Protein AF-A0A1Y3FDX0-F1 (afdb_monomer_lite)

Radius of gyration: 21.14 Å; chains: 1; bounding box: 55×44×68 Å

Foldseek 3Di:
DDPPPPQAQQLVQQVLLQLLLVLLLLLLCLDDVVLPDPDDDDDPDDDDDDRSDDPVSVVSSLVSLQRSLQSQLANDVPGGHPCVLPVLLSVLSNLLSVLVVVLVVLVVVCVVCVPPPPCCPVSVVVNCVVNLVSLQSNLVSLCSNLVCCVVSVNADPQLSVLSNQLSVLSNCLSVVVVVQVVQVVVVPRNVVCVVVVVSNVCSVVSNSVSSNSNSVRSNCSSVVSVVVVVVVVVVVVD

Structure (mmCIF, N/CA/C/O backbone):
data_AF-A0A1Y3FDX0-F1
#
_entry.id   AF-A0A1Y3FDX0-F1
#
loop_
_atom_site.group_PDB
_atom_site.id
_atom_site.type_symbol
_atom_site.label_atom_id
_atom_site.label_alt_id
_atom_site.label_comp_id
_atom_site.label_asym_id
_atom_site.label_entity_id
_atom_site.label_seq_id
_atom_site.pdbx_PDB_ins_code
_atom_site.Cartn_x
_atom_site.Cartn_y
_atom_site.Cartn_z
_atom_site.occupancy
_atom_site.B_iso_or_equiv
_atom_site.auth_seq_id
_atom_site.auth_comp_id
_atom_site.auth_asym_id
_atom_site.auth_atom_id
_atom_site.pdbx_PDB_model_num
ATOM 1 N N . MET A 1 1 ? -11.789 25.880 27.470 1.00 38.00 1 MET A N 1
ATOM 2 C CA . MET A 1 1 ? -12.287 25.448 26.147 1.00 38.00 1 MET A CA 1
ATOM 3 C C . MET A 1 1 ? -11.696 24.080 25.871 1.00 38.00 1 MET A C 1
ATOM 5 O O . MET A 1 1 ? -10.520 23.993 25.559 1.00 38.00 1 MET A O 1
ATOM 9 N N . GLY A 1 2 ? -12.456 23.014 26.126 1.00 38.22 2 GLY A N 1
ATOM 10 C CA . GLY A 1 2 ? -11.999 21.666 25.807 1.00 38.22 2 GLY A CA 1
ATOM 11 C C . GLY A 1 2 ? -12.073 21.484 24.300 1.00 38.22 2 GLY A C 1
ATOM 12 O O . GLY A 1 2 ? -13.173 21.496 23.750 1.00 38.22 2 GLY A O 1
ATOM 13 N N . GLU A 1 3 ? -10.928 21.357 23.631 1.00 41.94 3 GLU A N 1
ATOM 14 C CA . GLU A 1 3 ? -10.896 20.781 22.290 1.00 41.94 3 GLU A CA 1
ATOM 15 C C . GLU A 1 3 ? -11.579 19.419 22.386 1.00 41.94 3 GLU A C 1
ATOM 17 O O . GLU A 1 3 ? -11.063 18.477 22.992 1.00 41.94 3 GLU A O 1
ATOM 22 N N . THR A 1 4 ? -12.793 19.321 21.851 1.00 44.31 4 THR A N 1
ATOM 23 C CA . THR A 1 4 ? -13.447 18.035 21.666 1.00 44.31 4 THR A CA 1
ATOM 24 C C . THR A 1 4 ? -12.593 17.292 20.656 1.00 44.31 4 THR A C 1
ATOM 26 O O . THR A 1 4 ? -12.676 17.525 19.455 1.00 44.31 4 THR A O 1
ATOM 29 N N . MET A 1 5 ? -11.693 16.448 21.148 1.00 51.69 5 MET A N 1
ATOM 30 C CA . MET A 1 5 ? -10.873 15.566 20.333 1.00 51.69 5 MET A CA 1
ATOM 31 C C . MET A 1 5 ? -11.827 14.736 19.464 1.00 51.69 5 MET A C 1
ATOM 33 O O . MET A 1 5 ? -12.464 13.796 19.940 1.00 51.69 5 MET A O 1
ATOM 37 N N . HIS A 1 6 ? -12.018 15.162 18.212 1.00 57.25 6 HIS A N 1
ATOM 38 C CA . HIS A 1 6 ? -13.005 14.579 17.312 1.00 57.25 6 HIS A CA 1
ATOM 39 C C . HIS A 1 6 ? -12.581 13.147 17.002 1.00 57.25 6 HIS A C 1
ATOM 41 O O . HIS A 1 6 ? -11.603 12.917 16.288 1.00 57.25 6 HIS A O 1
ATOM 47 N N . ALA A 1 7 ? -13.314 12.194 17.573 1.00 62.62 7 ALA A N 1
ATOM 48 C CA . ALA A 1 7 ? -13.079 10.773 17.402 1.00 62.62 7 ALA A CA 1
ATOM 49 C C . ALA A 1 7 ? -13.067 10.408 15.907 1.00 62.62 7 ALA A C 1
ATOM 51 O O . ALA A 1 7 ? -13.988 10.733 15.159 1.00 62.62 7 ALA A O 1
ATOM 52 N N . THR A 1 8 ? -11.997 9.750 15.461 1.00 72.94 8 THR A N 1
ATOM 53 C CA . THR A 1 8 ? -11.885 9.221 14.096 1.00 72.94 8 THR A CA 1
ATOM 54 C C . THR A 1 8 ? -12.757 7.975 13.936 1.00 72.94 8 THR A C 1
ATOM 56 O O . THR A 1 8 ? -13.076 7.307 14.922 1.00 72.94 8 THR A O 1
ATOM 59 N N . ALA A 1 9 ? -13.132 7.610 12.704 1.00 75.69 9 ALA A N 1
ATOM 60 C CA . ALA A 1 9 ? -13.965 6.420 12.474 1.00 75.69 9 ALA A CA 1
ATOM 61 C C . ALA A 1 9 ? -13.306 5.116 12.975 1.00 75.69 9 ALA A C 1
ATOM 63 O O . ALA A 1 9 ? -14.001 4.175 13.350 1.00 75.69 9 ALA A O 1
ATOM 64 N N . MET A 1 10 ? -11.968 5.077 13.023 1.00 82.12 10 MET A N 1
ATOM 65 C CA . MET A 1 10 ? -11.176 3.966 13.566 1.00 82.12 10 MET A CA 1
ATOM 66 C C . MET A 1 10 ? -10.741 4.177 15.027 1.00 82.12 10 MET A C 1
ATOM 68 O O . MET A 1 10 ? -9.933 3.404 15.545 1.00 82.12 10 MET A O 1
ATOM 72 N N . SER A 1 11 ? -11.243 5.200 15.725 1.00 73.00 11 SER A N 1
ATOM 73 C CA . SER A 1 11 ? -10.834 5.497 17.108 1.00 73.00 11 SER A CA 1
ATOM 74 C C . SER A 1 11 ? -11.136 4.367 18.105 1.00 73.00 11 SER A C 1
ATOM 76 O O . SER A 1 11 ? -10.412 4.203 19.087 1.00 73.00 11 SER A O 1
ATOM 78 N N . GLY A 1 12 ? -12.152 3.544 17.823 1.00 71.88 12 GLY A N 1
ATOM 79 C CA . GLY A 1 12 ? -12.506 2.349 18.598 1.00 71.88 12 GLY A CA 1
ATOM 80 C C . GLY A 1 12 ? -11.798 1.052 18.177 1.00 71.88 12 GLY A C 1
ATOM 81 O O . GLY A 1 12 ? -11.993 0.031 18.827 1.00 71.88 12 GLY A O 1
ATOM 82 N N . SER A 1 13 ? -10.977 1.063 17.122 1.00 83.81 13 SER A N 1
ATOM 83 C CA . SER A 1 13 ? -10.413 -0.147 16.495 1.00 83.81 13 SER A CA 1
ATOM 84 C C . SER A 1 13 ? -8.944 -0.372 16.864 1.00 83.81 13 SER A C 1
ATOM 86 O O . SER A 1 13 ? -8.051 -0.363 16.014 1.00 83.81 13 SER A O 1
ATOM 88 N N . ARG A 1 14 ? -8.680 -0.539 18.158 1.00 86.88 14 ARG A N 1
ATOM 89 C CA . ARG A 1 14 ? -7.334 -0.498 18.750 1.00 86.88 14 ARG A CA 1
ATOM 90 C C . ARG A 1 14 ? -6.456 -1.667 18.338 1.00 86.88 14 ARG A C 1
ATOM 92 O O . ARG A 1 14 ? -5.309 -1.471 17.941 1.00 86.88 14 ARG A O 1
ATOM 99 N N . ARG A 1 15 ? -6.975 -2.890 18.457 1.00 88.81 15 ARG A N 1
ATOM 100 C CA . ARG A 1 15 ? -6.272 -4.117 18.071 1.00 88.81 15 ARG A CA 1
ATOM 101 C C . ARG A 1 15 ? -6.053 -4.140 16.564 1.00 88.81 15 ARG A C 1
ATOM 103 O O . ARG A 1 15 ? -4.985 -4.537 16.119 1.00 88.81 15 ARG A O 1
ATOM 110 N N . THR A 1 16 ? -7.018 -3.652 15.793 1.00 90.69 16 THR A N 1
ATOM 111 C CA . THR A 1 16 ? -6.932 -3.539 14.337 1.00 90.69 16 THR A CA 1
ATOM 112 C C . THR A 1 16 ? -5.772 -2.643 13.930 1.00 90.69 16 THR A C 1
ATOM 114 O O . THR A 1 16 ? -4.913 -3.072 13.162 1.00 90.69 16 THR A O 1
ATOM 117 N N . THR A 1 17 ? -5.695 -1.420 14.462 1.00 90.50 17 THR A N 1
ATOM 118 C CA . THR A 1 17 ? -4.604 -0.507 14.104 1.00 90.50 17 THR A CA 1
ATOM 119 C C . THR A 1 17 ? -3.268 -0.950 14.681 1.00 90.50 17 THR A C 1
ATOM 121 O O . THR A 1 17 ? -2.259 -0.827 13.999 1.00 90.50 17 THR A O 1
ATOM 124 N N . LEU A 1 18 ? -3.237 -1.538 15.881 1.00 90.75 18 LEU A N 1
ATOM 125 C CA . LEU A 1 18 ? -2.002 -2.074 16.454 1.00 90.75 18 LEU A CA 1
ATOM 126 C C . LEU A 1 18 ? -1.427 -3.214 15.604 1.00 90.75 18 LEU A C 1
ATOM 128 O O . LEU A 1 18 ? -0.253 -3.173 15.253 1.00 90.75 18 LEU A O 1
ATOM 132 N N . VAL A 1 19 ? -2.244 -4.213 15.254 1.00 92.62 19 VAL A N 1
ATOM 133 C CA . VAL A 1 19 ? -1.805 -5.367 14.454 1.00 92.62 19 VAL A CA 1
ATOM 134 C C . VAL A 1 19 ? -1.413 -4.924 13.047 1.00 92.62 19 VAL A C 1
ATOM 136 O O . VAL A 1 19 ? -0.352 -5.318 12.568 1.00 92.62 19 VAL A O 1
ATOM 139 N N . ALA A 1 20 ? -2.206 -4.057 12.408 1.00 92.38 20 ALA A N 1
ATOM 140 C CA . ALA A 1 20 ? -1.854 -3.502 11.102 1.00 92.38 20 ALA A CA 1
ATOM 141 C C . ALA A 1 20 ? -0.548 -2.693 11.155 1.00 92.38 20 ALA A C 1
ATOM 143 O O . ALA A 1 20 ? 0.288 -2.820 10.262 1.00 92.38 20 ALA A O 1
ATOM 144 N N . GLY A 1 21 ? -0.345 -1.897 12.207 1.00 92.19 21 GLY A N 1
ATOM 145 C CA . GLY A 1 21 ? 0.868 -1.111 12.416 1.00 92.19 21 GLY A CA 1
ATOM 146 C C . GLY A 1 21 ? 2.105 -1.980 12.644 1.00 92.19 21 GLY A C 1
ATOM 147 O O . GLY A 1 21 ? 3.125 -1.755 12.000 1.00 92.19 21 GLY A O 1
ATOM 148 N N . LEU A 1 22 ? 2.007 -3.011 13.489 1.00 93.31 22 LEU A N 1
ATOM 149 C CA . LEU A 1 22 ? 3.095 -3.964 13.734 1.00 93.31 22 LEU A CA 1
ATOM 150 C C . LEU A 1 22 ? 3.446 -4.766 12.480 1.00 93.31 22 LEU A C 1
ATOM 152 O O . LEU A 1 22 ? 4.623 -4.903 12.159 1.00 93.31 22 LEU A O 1
ATOM 156 N N . ALA A 1 23 ? 2.444 -5.254 11.746 1.00 93.00 23 ALA A N 1
ATOM 157 C CA . ALA A 1 23 ? 2.667 -5.959 10.489 1.00 93.00 23 ALA A CA 1
ATOM 158 C C . ALA A 1 23 ? 3.309 -5.039 9.435 1.00 93.00 23 ALA A C 1
ATOM 160 O O . ALA A 1 23 ? 4.256 -5.445 8.771 1.00 93.00 23 ALA A O 1
ATOM 161 N N . SER A 1 24 ? 2.873 -3.776 9.342 1.00 90.62 24 SER A N 1
ATOM 162 C CA . SER A 1 24 ? 3.479 -2.780 8.443 1.00 90.62 24 SER A CA 1
ATOM 163 C C . SER A 1 24 ? 4.930 -2.471 8.825 1.00 90.62 24 SER A C 1
ATOM 165 O O . SER A 1 24 ? 5.798 -2.424 7.959 1.00 90.62 24 SER A O 1
ATOM 167 N N . ALA A 1 25 ? 5.213 -2.289 10.120 1.00 90.62 25 ALA A N 1
ATOM 168 C CA . ALA A 1 25 ? 6.565 -2.055 10.622 1.00 90.62 25 ALA A CA 1
ATOM 169 C C . ALA A 1 25 ? 7.474 -3.266 10.371 1.00 90.62 25 ALA A C 1
ATOM 171 O O . ALA A 1 25 ? 8.595 -3.105 9.900 1.00 90.62 25 ALA A O 1
ATOM 172 N N . GLY A 1 26 ? 6.973 -4.478 10.623 1.00 87.62 26 GLY A N 1
ATOM 173 C CA . GLY A 1 26 ? 7.683 -5.714 10.314 1.00 87.62 26 GLY A CA 1
ATOM 174 C C . GLY A 1 26 ? 7.984 -5.835 8.820 1.00 87.62 26 GLY A C 1
ATOM 175 O O . GLY A 1 26 ? 9.123 -6.096 8.455 1.00 87.62 26 GLY A O 1
ATOM 176 N N . ALA A 1 27 ? 7.007 -5.559 7.951 1.00 87.06 27 ALA A N 1
ATOM 177 C CA . ALA A 1 27 ? 7.216 -5.550 6.504 1.00 87.06 27 ALA A CA 1
ATOM 178 C C . ALA A 1 27 ? 8.295 -4.541 6.078 1.00 87.06 27 ALA A C 1
ATOM 180 O O . ALA A 1 27 ? 9.149 -4.873 5.260 1.00 87.06 27 ALA A O 1
ATOM 181 N N . LEU A 1 28 ? 8.289 -3.334 6.658 1.00 86.12 28 LEU A N 1
ATOM 182 C CA . LEU A 1 28 ? 9.299 -2.300 6.413 1.00 86.12 28 LEU A CA 1
ATOM 183 C C . LEU A 1 28 ? 10.701 -2.749 6.830 1.00 86.12 28 LEU A C 1
ATOM 185 O O . LEU A 1 28 ? 11.637 -2.594 6.055 1.00 86.12 28 LEU A O 1
ATOM 189 N N . LEU A 1 29 ? 10.854 -3.346 8.013 1.00 84.81 29 LEU A N 1
ATOM 190 C CA . LEU A 1 29 ? 12.153 -3.819 8.507 1.00 84.81 29 LEU A CA 1
ATOM 191 C C . LEU A 1 29 ? 12.773 -4.910 7.624 1.00 84.81 29 LEU A C 1
ATOM 193 O O . LEU A 1 29 ? 13.992 -5.055 7.599 1.00 84.81 29 LEU A O 1
ATOM 197 N N . LEU A 1 30 ? 11.948 -5.649 6.883 1.00 82.00 30 LEU A N 1
ATOM 198 C CA . LEU A 1 30 ? 12.400 -6.665 5.935 1.00 82.00 30 LEU A CA 1
ATOM 199 C C . LEU A 1 30 ? 12.665 -6.096 4.530 1.00 82.00 30 LEU A C 1
ATOM 201 O O . LEU A 1 30 ? 13.056 -6.847 3.636 1.00 82.00 30 LEU A O 1
ATOM 205 N N . GLN A 1 31 ? 12.472 -4.789 4.299 1.00 73.88 31 GLN A N 1
ATOM 206 C CA . GLN A 1 31 ? 12.718 -4.201 2.985 1.00 73.88 31 GLN A CA 1
ATOM 207 C C . GLN A 1 31 ? 14.221 -4.135 2.661 1.00 73.88 31 GLN A C 1
ATOM 209 O O . GLN A 1 31 ? 15.014 -3.624 3.460 1.00 73.88 31 GLN A O 1
ATOM 214 N N . PRO A 1 32 ? 14.628 -4.527 1.437 1.00 62.91 32 PRO A N 1
ATOM 215 C CA . PRO A 1 32 ? 16.033 -4.551 1.030 1.00 62.91 32 PRO A CA 1
ATOM 216 C C . PRO A 1 32 ? 16.759 -3.201 1.133 1.00 62.91 32 PRO A C 1
ATOM 218 O O . PRO A 1 32 ? 17.976 -3.177 1.301 1.00 62.91 32 PRO A O 1
ATOM 221 N N . GLY A 1 33 ? 16.030 -2.085 1.002 1.00 56.69 33 GLY A N 1
ATOM 222 C CA . GLY A 1 33 ? 16.587 -0.729 1.072 1.00 56.69 33 GLY A CA 1
ATOM 223 C C . GLY A 1 33 ? 17.011 -0.304 2.481 1.00 56.69 33 GLY A C 1
ATOM 224 O O . GLY A 1 33 ? 17.971 0.448 2.617 1.00 56.69 33 GLY A O 1
ATOM 225 N N . LEU A 1 34 ? 16.341 -0.819 3.520 1.00 55.31 34 LEU A N 1
ATOM 226 C CA . LEU A 1 34 ? 16.717 -0.603 4.923 1.00 55.31 34 LEU A CA 1
ATOM 227 C C . LEU A 1 34 ? 17.786 -1.598 5.385 1.00 55.31 34 LEU A C 1
ATOM 229 O O . LEU A 1 34 ? 18.651 -1.247 6.180 1.00 55.31 34 LEU A O 1
ATOM 233 N N . LEU A 1 35 ? 17.795 -2.803 4.811 1.00 53.75 35 LEU A N 1
ATOM 234 C CA . LEU A 1 35 ? 18.814 -3.838 5.030 1.00 53.75 35 LEU A CA 1
ATOM 235 C C . LEU A 1 35 ? 20.121 -3.576 4.251 1.00 53.75 35 LEU A C 1
ATOM 237 O O . LEU A 1 35 ? 20.828 -4.515 3.881 1.00 53.75 35 LEU A O 1
ATOM 241 N N . GLY A 1 36 ? 20.416 -2.306 3.951 1.00 41.19 36 GLY A N 1
ATOM 242 C CA . GLY A 1 36 ? 21.467 -1.863 3.041 1.00 41.19 36 GLY A CA 1
ATOM 243 C C . GLY A 1 36 ? 22.762 -2.680 3.115 1.00 41.19 36 GLY A C 1
ATOM 244 O O . GLY A 1 36 ? 23.380 -2.810 4.162 1.00 41.19 36 GLY A O 1
ATOM 245 N N . ARG A 1 37 ? 23.205 -3.174 1.952 1.00 41.00 37 ARG A N 1
ATOM 246 C CA . ARG A 1 37 ? 24.597 -3.583 1.673 1.00 41.00 37 ARG A CA 1
ATOM 247 C C . ARG A 1 37 ? 25.220 -4.708 2.520 1.00 41.00 37 ARG A C 1
ATOM 249 O O . ARG A 1 37 ? 26.431 -4.876 2.447 1.00 41.00 37 ARG A O 1
ATOM 256 N N . PHE A 1 38 ? 24.460 -5.564 3.197 1.00 41.62 38 PHE A N 1
ATOM 257 C CA . PHE A 1 38 ? 25.014 -6.843 3.671 1.00 41.62 38 PHE A CA 1
ATOM 258 C C . PHE A 1 38 ? 25.072 -7.840 2.505 1.00 41.62 38 PHE A C 1
ATOM 260 O O . PHE A 1 38 ? 24.114 -8.558 2.215 1.00 41.62 38 PHE A O 1
ATOM 267 N N . ARG A 1 39 ? 26.175 -7.800 1.750 1.00 41.50 39 ARG A N 1
ATOM 268 C CA . ARG A 1 39 ? 26.473 -8.720 0.646 1.00 41.50 39 ARG A CA 1
ATOM 269 C C . ARG A 1 39 ? 27.434 -9.782 1.182 1.00 41.50 39 ARG A C 1
ATOM 271 O O . ARG A 1 39 ? 28.543 -9.444 1.575 1.00 41.50 39 ARG A O 1
ATOM 278 N N . ILE A 1 40 ? 27.001 -11.042 1.214 1.00 50.19 40 ILE A N 1
ATOM 279 C CA . ILE A 1 40 ? 27.873 -12.172 1.554 1.00 50.19 40 ILE A CA 1
ATOM 280 C C . ILE A 1 40 ? 28.746 -12.445 0.338 1.00 50.19 40 ILE A C 1
ATOM 282 O O . ILE A 1 40 ? 28.243 -12.842 -0.713 1.00 50.19 40 ILE A O 1
ATOM 286 N N . GLN A 1 41 ? 30.043 -12.241 0.486 1.00 40.00 41 GLN A N 1
ATOM 287 C CA . GLN A 1 41 ? 31.022 -12.964 -0.303 1.00 40.00 41 GLN A CA 1
ATOM 288 C C . GLN A 1 41 ? 31.598 -14.011 0.650 1.00 40.00 41 GLN A C 1
ATOM 290 O O . GLN A 1 41 ? 32.018 -13.626 1.740 1.00 40.00 41 GLN A O 1
ATOM 295 N N . PRO A 1 42 ? 31.534 -15.316 0.337 1.00 44.81 42 PRO A N 1
ATOM 296 C CA . PRO A 1 42 ? 32.118 -16.322 1.208 1.00 44.81 42 PRO A CA 1
ATOM 297 C C . PRO A 1 42 ? 33.635 -16.120 1.217 1.00 44.81 42 PRO A C 1
ATOM 299 O O . PRO A 1 42 ? 34.323 -16.508 0.276 1.00 44.81 42 PRO A O 1
ATOM 302 N N . THR A 1 43 ? 34.153 -15.461 2.251 1.00 45.12 43 THR A N 1
ATOM 303 C CA . THR A 1 43 ? 35.561 -15.587 2.625 1.00 45.12 43 THR A CA 1
ATOM 304 C C . THR A 1 43 ? 35.745 -16.928 3.339 1.00 45.12 43 THR A C 1
ATOM 306 O O . THR A 1 43 ? 34.854 -17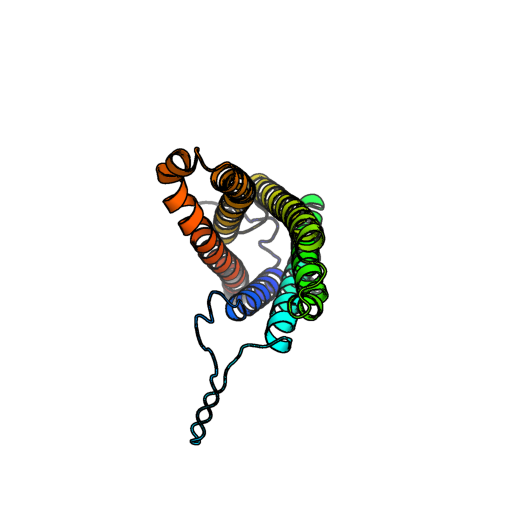.322 4.093 1.00 45.12 43 THR A O 1
ATOM 309 N N . PRO A 1 44 ? 36.853 -17.651 3.101 1.00 52.19 44 PRO A N 1
ATOM 310 C CA . PRO A 1 44 ? 37.030 -19.029 3.573 1.00 52.19 44 PRO A CA 1
ATOM 311 C C . PRO A 1 44 ? 37.114 -19.188 5.097 1.00 52.19 44 PRO A C 1
ATOM 313 O O . PRO A 1 44 ? 37.041 -20.313 5.582 1.00 52.19 44 PRO A O 1
ATOM 316 N N . ASP A 1 45 ? 37.246 -18.092 5.848 1.00 46.06 45 ASP A N 1
ATOM 317 C CA . ASP A 1 45 ? 37.578 -18.133 7.268 1.00 46.06 45 ASP A CA 1
ATOM 318 C C . ASP A 1 45 ? 36.378 -17.759 8.155 1.00 46.06 45 ASP A C 1
ATOM 320 O O . ASP A 1 45 ? 35.663 -16.779 7.941 1.00 46.06 45 ASP A O 1
ATOM 324 N N . MET A 1 46 ? 36.141 -18.624 9.137 1.00 43.72 46 MET A N 1
ATOM 325 C CA . MET A 1 46 ? 34.930 -18.789 9.934 1.00 43.72 46 MET A CA 1
ATOM 326 C C . MET A 1 46 ? 34.592 -17.630 10.893 1.00 43.72 46 MET A C 1
ATOM 328 O O . MET A 1 46 ? 34.791 -17.747 12.099 1.00 43.72 46 MET A O 1
ATOM 332 N N . GLU A 1 47 ? 33.923 -16.584 10.411 1.00 43.12 47 GLU A N 1
ATOM 333 C CA . GLU A 1 47 ? 33.068 -15.744 11.266 1.00 43.12 47 GLU A CA 1
ATOM 334 C C . GLU A 1 47 ? 31.654 -15.663 10.682 1.00 43.12 47 GLU A C 1
ATOM 336 O O . GLU A 1 47 ? 31.359 -14.920 9.748 1.00 43.12 47 GLU A O 1
ATOM 341 N N . SER A 1 48 ? 30.751 -16.486 11.218 1.00 42.09 48 SER A N 1
ATOM 342 C CA . SER A 1 48 ? 29.365 -16.596 10.768 1.00 42.09 48 SER A CA 1
ATOM 343 C C . SER A 1 48 ? 28.567 -15.335 11.111 1.00 42.09 48 SER A C 1
ATOM 345 O O . SER A 1 48 ? 27.904 -15.260 12.147 1.00 42.09 48 SER A O 1
ATOM 347 N N . THR A 1 49 ? 28.598 -14.336 10.234 1.00 43.78 49 THR A N 1
ATOM 348 C CA . THR A 1 49 ? 27.658 -13.214 10.290 1.00 43.78 49 THR A CA 1
ATOM 349 C C . THR A 1 49 ? 26.332 -13.655 9.662 1.00 43.78 49 THR A C 1
ATOM 351 O O . THR A 1 49 ? 26.261 -13.973 8.476 1.00 43.78 49 THR A O 1
ATOM 354 N N . ILE A 1 50 ? 25.265 -13.715 10.460 1.00 49.75 50 ILE A N 1
ATOM 355 C CA . ILE A 1 50 ? 23.917 -14.080 9.999 1.00 49.75 50 ILE A CA 1
ATOM 356 C C . ILE A 1 50 ? 23.382 -12.950 9.109 1.00 49.75 50 ILE A C 1
ATOM 358 O O . ILE A 1 50 ? 23.144 -11.841 9.585 1.00 49.75 50 ILE A O 1
ATOM 362 N N . VAL A 1 51 ? 23.164 -13.220 7.820 1.00 53.06 51 VAL A N 1
ATOM 363 C CA . VAL A 1 51 ? 22.608 -12.241 6.872 1.00 53.06 51 VAL A CA 1
ATOM 364 C C . VAL A 1 51 ? 21.131 -12.531 6.617 1.00 53.06 51 VAL A C 1
ATOM 366 O O . VAL A 1 51 ? 20.773 -13.539 6.014 1.00 53.06 51 VAL A O 1
ATOM 369 N N . LEU A 1 52 ? 20.254 -11.614 7.039 1.00 54.12 52 LEU A N 1
ATOM 370 C CA . LEU A 1 52 ? 18.810 -11.654 6.768 1.00 54.12 52 LEU A CA 1
ATOM 371 C C . LEU A 1 52 ? 18.485 -11.120 5.362 1.00 54.12 52 LEU A C 1
ATOM 373 O O . LEU A 1 52 ? 17.778 -10.127 5.211 1.00 54.12 52 LEU A O 1
ATOM 377 N N . ARG A 1 53 ? 18.989 -11.757 4.302 1.00 58.22 53 ARG A N 1
ATOM 378 C CA . ARG A 1 53 ? 18.566 -11.436 2.931 1.00 58.22 53 ARG A CA 1
ATOM 379 C C . ARG A 1 53 ? 18.456 -12.701 2.096 1.00 58.22 53 ARG A C 1
ATOM 381 O O . ARG A 1 53 ? 19.410 -13.457 1.976 1.00 58.22 53 ARG A O 1
ATOM 388 N N . GLY A 1 54 ? 17.280 -12.928 1.523 1.00 63.72 54 GLY A N 1
ATOM 389 C CA . GLY A 1 54 ? 16.988 -14.119 0.734 1.00 63.72 54 GLY A CA 1
ATOM 390 C C . GLY A 1 54 ? 15.505 -14.208 0.369 1.00 63.72 54 GLY A C 1
ATOM 391 O O . GLY A 1 54 ? 14.703 -13.434 0.894 1.00 63.72 54 GLY A O 1
ATOM 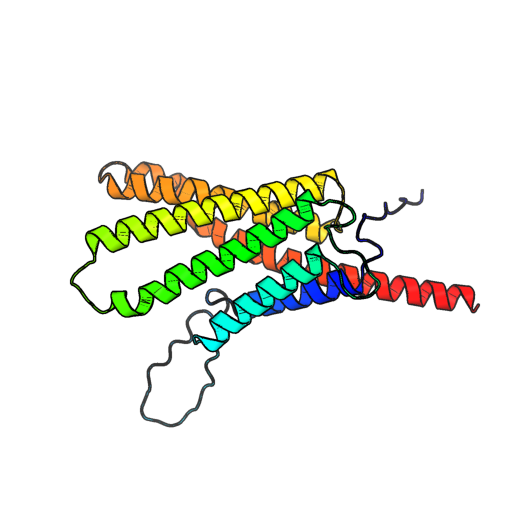392 N N . PRO A 1 55 ? 15.117 -15.166 -0.491 1.00 70.50 55 PRO A N 1
ATOM 393 C CA . PRO A 1 55 ? 13.734 -15.321 -0.951 1.00 70.50 55 PRO A CA 1
ATOM 394 C C . PRO A 1 55 ? 12.744 -15.484 0.209 1.00 70.50 55 PRO A C 1
ATOM 396 O O . PRO A 1 55 ? 11.623 -15.001 0.133 1.00 70.50 55 PRO A O 1
ATOM 399 N N . VAL A 1 56 ? 13.175 -16.096 1.315 1.00 77.38 56 VAL A N 1
ATOM 400 C CA . VAL A 1 56 ? 12.365 -16.241 2.532 1.00 77.38 56 VAL A CA 1
ATOM 401 C C . VAL A 1 56 ? 12.045 -14.884 3.172 1.00 77.38 56 VAL A C 1
ATOM 403 O O . VAL A 1 56 ? 10.912 -14.659 3.586 1.00 77.38 56 VAL A O 1
ATOM 406 N N . VAL A 1 57 ? 13.017 -13.967 3.224 1.00 79.31 57 VAL A N 1
ATOM 407 C CA . VAL A 1 57 ? 12.843 -12.617 3.788 1.00 79.31 57 VAL A CA 1
ATOM 408 C C . VAL A 1 57 ? 11.932 -11.774 2.895 1.00 79.31 57 VAL A C 1
ATOM 410 O O . VAL A 1 57 ? 11.022 -11.122 3.406 1.00 79.31 57 VAL A O 1
ATOM 413 N N . ASP A 1 58 ? 12.111 -11.863 1.571 1.00 77.94 58 ASP A N 1
ATOM 414 C CA . ASP A 1 58 ? 11.244 -11.209 0.582 1.00 77.94 58 ASP A CA 1
ATOM 415 C C . ASP A 1 58 ? 9.784 -11.689 0.735 1.00 77.94 58 ASP A C 1
ATOM 417 O O . ASP A 1 58 ? 8.857 -10.883 0.836 1.00 77.94 58 ASP A O 1
ATOM 421 N N . VAL A 1 59 ? 9.573 -13.010 0.818 1.00 84.88 59 VAL A N 1
ATOM 422 C CA . VAL A 1 59 ? 8.245 -13.616 1.010 1.00 84.88 59 VAL A CA 1
ATOM 423 C C . VAL A 1 59 ? 7.638 -13.197 2.346 1.00 84.88 59 VAL A C 1
ATOM 425 O O . VAL A 1 59 ? 6.465 -12.830 2.389 1.00 84.88 59 VAL A O 1
ATOM 428 N N . LEU A 1 60 ? 8.415 -13.196 3.431 1.00 86.94 60 LEU A N 1
ATOM 429 C CA . LEU A 1 60 ? 7.924 -12.778 4.742 1.00 86.94 60 LEU A CA 1
ATOM 430 C C . LEU A 1 60 ? 7.503 -11.301 4.741 1.00 86.94 60 LEU A C 1
ATOM 432 O O . LEU A 1 60 ? 6.443 -10.971 5.272 1.00 86.94 60 LEU A O 1
ATOM 436 N N . GLY A 1 61 ? 8.268 -10.422 4.086 1.00 86.69 61 GLY A N 1
ATOM 437 C CA . GLY A 1 61 ? 7.898 -9.018 3.895 1.00 86.69 61 GLY A CA 1
ATOM 438 C C . GLY A 1 61 ? 6.578 -8.850 3.132 1.00 86.69 61 GLY A C 1
ATOM 439 O O . GLY A 1 61 ? 5.719 -8.060 3.537 1.00 86.69 61 GLY A O 1
ATOM 440 N N . LEU A 1 62 ? 6.364 -9.636 2.071 1.00 89.06 62 LEU A N 1
ATOM 441 C CA . LEU A 1 62 ? 5.104 -9.647 1.314 1.00 89.06 62 LEU A CA 1
ATOM 442 C C . LEU A 1 62 ? 3.930 -10.163 2.150 1.00 89.06 62 LEU A C 1
ATOM 444 O O . LEU A 1 62 ? 2.859 -9.554 2.146 1.00 89.06 62 LEU A O 1
ATOM 448 N N . VAL A 1 63 ? 4.130 -11.248 2.902 1.00 93.19 63 VAL A N 1
ATOM 449 C CA . VAL A 1 63 ? 3.114 -11.804 3.806 1.00 93.19 63 VAL A CA 1
ATOM 450 C C . VAL A 1 63 ? 2.716 -10.767 4.850 1.00 93.19 63 VAL A C 1
ATOM 452 O O . VAL A 1 63 ? 1.527 -10.524 5.039 1.00 93.19 63 VAL A O 1
ATOM 455 N N . LEU A 1 64 ? 3.680 -10.098 5.485 1.00 94.19 64 LEU A N 1
ATOM 456 C CA . LEU A 1 64 ? 3.399 -9.051 6.467 1.00 94.19 64 LEU A CA 1
ATOM 457 C C . LEU A 1 64 ? 2.674 -7.849 5.847 1.00 94.19 64 LEU A C 1
ATOM 459 O O . LEU A 1 64 ? 1.744 -7.323 6.457 1.00 94.19 64 LEU A O 1
ATOM 463 N N . THR A 1 65 ? 3.022 -7.465 4.616 1.00 92.88 65 THR A N 1
ATOM 464 C CA . THR A 1 65 ? 2.310 -6.416 3.864 1.00 92.88 65 THR A CA 1
ATOM 465 C C . THR A 1 65 ? 0.848 -6.803 3.622 1.00 92.88 65 THR A C 1
ATOM 467 O O . THR A 1 65 ? -0.062 -6.006 3.861 1.00 92.88 65 THR A O 1
ATOM 470 N N . MET A 1 66 ? 0.600 -8.049 3.209 1.00 95.94 66 MET A N 1
ATOM 471 C CA . MET A 1 66 ? -0.751 -8.576 3.007 1.00 95.94 66 MET A CA 1
ATOM 472 C C . MET A 1 66 ? -1.537 -8.659 4.314 1.00 95.94 66 MET A C 1
ATOM 474 O O . MET A 1 66 ? -2.693 -8.241 4.357 1.00 95.94 66 MET A O 1
ATOM 478 N N . VAL A 1 67 ? -0.919 -9.141 5.395 1.00 96.00 67 VAL A N 1
ATOM 479 C CA . VAL A 1 67 ? -1.536 -9.185 6.728 1.00 96.00 67 VAL A CA 1
ATOM 480 C C . VAL A 1 67 ? -1.916 -7.778 7.178 1.00 96.00 67 VAL A C 1
ATOM 482 O O . VAL A 1 67 ? -3.056 -7.566 7.587 1.00 96.00 67 VAL A O 1
ATOM 485 N N . ALA A 1 68 ? -1.013 -6.803 7.047 1.00 94.56 68 ALA A N 1
ATOM 486 C CA . ALA A 1 68 ? -1.290 -5.413 7.390 1.00 94.56 68 ALA A CA 1
ATOM 487 C C . ALA A 1 68 ? -2.497 -4.865 6.616 1.00 94.56 68 ALA A C 1
ATOM 489 O O . ALA A 1 68 ? -3.411 -4.303 7.220 1.00 94.56 68 ALA A O 1
ATOM 490 N N . ALA A 1 69 ? -2.537 -5.074 5.297 1.00 95.75 69 ALA A N 1
ATOM 491 C CA . ALA A 1 69 ? -3.620 -4.600 4.444 1.00 95.75 69 ALA A CA 1
ATOM 492 C C . ALA A 1 69 ? -4.959 -5.285 4.752 1.00 95.75 69 ALA A C 1
ATOM 494 O O . ALA A 1 69 ? -5.979 -4.609 4.880 1.00 95.75 69 ALA A O 1
ATOM 495 N N . VAL A 1 70 ? -4.969 -6.611 4.920 1.00 96.81 70 VAL A N 1
ATOM 496 C CA . VAL A 1 70 ? -6.182 -7.378 5.241 1.00 96.81 70 VAL A CA 1
ATOM 497 C C . VAL A 1 70 ? -6.720 -6.988 6.609 1.00 96.81 70 VAL A C 1
ATOM 499 O O . VAL A 1 70 ? -7.916 -6.724 6.733 1.00 96.81 70 VAL A O 1
ATOM 502 N N . VAL A 1 71 ? -5.854 -6.897 7.621 1.00 96.25 71 VAL A N 1
ATOM 503 C CA . VAL A 1 71 ? -6.249 -6.476 8.967 1.00 96.25 71 VAL A CA 1
ATOM 504 C C . VAL A 1 71 ? -6.783 -5.051 8.942 1.00 96.25 71 VAL A C 1
ATOM 506 O O . VAL A 1 71 ? -7.852 -4.799 9.489 1.00 96.25 71 VAL A O 1
ATOM 509 N N . LEU A 1 72 ? -6.109 -4.124 8.261 1.00 93.38 72 LEU A N 1
ATOM 510 C CA . LEU A 1 72 ? -6.573 -2.743 8.180 1.00 93.38 72 LEU A CA 1
ATOM 511 C C . LEU A 1 72 ? -7.901 -2.628 7.414 1.00 93.38 72 LEU A C 1
ATOM 513 O O . LEU A 1 72 ? -8.762 -1.842 7.801 1.00 93.38 72 LEU A O 1
ATOM 517 N N . ALA A 1 73 ? -8.105 -3.426 6.363 1.00 95.06 73 ALA A N 1
ATOM 518 C CA . ALA A 1 73 ? -9.333 -3.433 5.573 1.00 95.06 73 ALA A CA 1
ATOM 519 C C . ALA A 1 73 ? -10.515 -4.078 6.311 1.00 95.06 73 ALA A C 1
ATOM 521 O O . ALA A 1 73 ? -11.597 -3.496 6.369 1.00 95.06 73 ALA A O 1
ATOM 522 N N . ARG A 1 74 ? -10.338 -5.287 6.852 1.00 94.62 74 ARG A N 1
ATOM 523 C CA . ARG A 1 74 ? -11.420 -6.109 7.426 1.00 94.62 74 ARG A CA 1
ATOM 524 C C . ARG A 1 74 ? -11.608 -5.893 8.923 1.00 94.62 74 ARG A C 1
ATOM 526 O O . ARG A 1 74 ? -12.738 -5.976 9.396 1.00 94.62 74 ARG A O 1
ATOM 533 N N . GLY A 1 75 ? -10.541 -5.556 9.636 1.00 91.75 75 GLY A N 1
ATOM 534 C CA . GLY A 1 75 ? -10.512 -5.524 11.092 1.00 91.75 75 GLY A CA 1
ATOM 535 C C . GLY A 1 75 ? -10.093 -6.862 11.686 1.00 91.75 75 GLY A C 1
ATOM 536 O O . GLY A 1 75 ? -9.973 -7.869 10.986 1.00 91.75 75 GLY A O 1
ATOM 537 N N . VAL A 1 76 ? -9.872 -6.870 12.998 1.00 92.06 76 VAL A N 1
ATOM 538 C CA . VAL A 1 76 ? -9.684 -8.103 13.776 1.00 92.06 76 VAL A CA 1
ATOM 539 C C . VAL A 1 76 ? -10.966 -8.475 14.520 1.00 92.06 76 VAL A C 1
ATOM 541 O O . VAL A 1 76 ? -11.927 -7.712 14.561 1.00 92.06 76 VAL A O 1
ATOM 544 N N . ARG A 1 77 ? -11.011 -9.667 15.126 1.00 89.69 77 ARG A N 1
ATOM 545 C CA . ARG A 1 77 ? -12.208 -10.168 15.818 1.00 89.69 77 ARG A CA 1
ATOM 546 C C . ARG A 1 77 ? -12.735 -9.151 16.843 1.00 89.69 77 ARG A C 1
ATOM 548 O O . ARG A 1 77 ? -12.058 -8.851 17.824 1.00 89.69 77 ARG A O 1
ATOM 555 N N . GLY A 1 78 ? -13.959 -8.674 16.611 1.00 84.81 78 GLY A N 1
ATOM 556 C CA . GLY A 1 78 ? -14.654 -7.716 17.476 1.00 84.81 78 GLY A CA 1
ATOM 557 C C . GLY A 1 78 ? -14.383 -6.238 17.174 1.00 84.81 78 GLY A C 1
ATOM 558 O O . GLY A 1 78 ? -15.023 -5.390 17.784 1.00 84.81 78 GLY A O 1
ATOM 559 N N . GLU A 1 79 ? -13.507 -5.909 16.221 1.00 89.88 79 GLU A N 1
ATOM 560 C CA . GLU A 1 79 ? -13.196 -4.527 15.855 1.00 89.88 79 GLU A CA 1
ATOM 561 C C . GLU A 1 79 ? -13.344 -4.284 14.348 1.00 89.88 79 GLU A C 1
ATOM 563 O O . GLU A 1 79 ? -12.912 -5.104 13.537 1.00 89.88 79 GLU A O 1
ATOM 568 N N . PRO A 1 80 ? -13.938 -3.155 13.932 1.00 87.94 80 PRO A N 1
ATOM 569 C CA . PRO A 1 80 ? -14.099 -2.865 12.518 1.00 87.94 80 PRO A CA 1
ATOM 570 C C . PRO A 1 80 ? -12.791 -2.400 11.865 1.00 87.94 80 PRO A C 1
ATOM 572 O O . PRO A 1 80 ? -12.075 -1.568 12.420 1.00 87.94 80 PRO A O 1
ATOM 575 N N . GLY A 1 81 ? -12.523 -2.894 10.654 1.00 91.88 81 GLY A N 1
ATOM 576 C CA . GLY A 1 81 ? -11.542 -2.319 9.726 1.00 91.88 81 GLY A CA 1
ATOM 577 C C . GLY A 1 81 ? -12.163 -1.289 8.783 1.00 91.88 81 GLY A C 1
ATOM 578 O O . GLY A 1 81 ? -13.363 -1.024 8.848 1.00 91.88 81 GLY A O 1
ATOM 579 N N . LEU A 1 82 ? -11.357 -0.750 7.863 1.00 93.00 82 LEU A N 1
ATOM 580 C CA . LEU A 1 82 ? -11.720 0.325 6.932 1.00 93.00 82 LEU A CA 1
ATOM 581 C C . LEU A 1 82 ? -12.929 0.017 6.040 1.00 93.00 82 LEU A C 1
ATOM 583 O O . LEU A 1 82 ? -13.649 0.947 5.699 1.00 93.00 82 LEU A O 1
ATOM 587 N N . LEU A 1 83 ? -13.209 -1.245 5.699 1.00 93.94 83 LEU A N 1
ATOM 588 C CA . LEU A 1 83 ? -14.358 -1.617 4.860 1.00 93.94 83 LEU A CA 1
ATOM 589 C C . LEU A 1 83 ? -15.711 -1.237 5.476 1.00 93.94 83 LEU A C 1
ATOM 591 O O . LEU A 1 83 ? -16.672 -1.037 4.734 1.00 93.94 83 LEU A O 1
ATOM 595 N N . ARG A 1 84 ? -15.795 -1.144 6.810 1.00 92.00 84 ARG A N 1
ATOM 596 C CA . ARG A 1 84 ? -17.030 -0.771 7.511 1.00 92.00 84 ARG A CA 1
ATOM 597 C C . ARG A 1 84 ? -17.321 0.735 7.428 1.00 92.00 84 ARG A C 1
ATOM 599 O O . ARG A 1 84 ? -18.423 1.064 7.003 1.00 92.00 84 ARG A O 1
ATOM 606 N N . PRO A 1 85 ? -16.395 1.649 7.785 1.00 91.00 85 PRO A N 1
ATOM 607 C CA . PRO A 1 85 ? -16.618 3.082 7.621 1.00 91.00 85 PRO A CA 1
ATOM 608 C C . PRO A 1 85 ? -16.459 3.560 6.168 1.00 91.00 85 PRO A C 1
ATOM 610 O O . PRO A 1 85 ? -17.054 4.566 5.801 1.00 91.00 85 PRO A O 1
ATOM 613 N N . SER A 1 86 ? -15.671 2.877 5.327 1.00 94.12 86 SER A N 1
ATOM 614 C CA . SER A 1 86 ? -15.514 3.216 3.909 1.00 94.12 86 SER A CA 1
ATOM 615 C C . SER A 1 86 ? -15.056 2.026 3.060 1.00 94.12 86 SER A C 1
ATOM 617 O O . SER A 1 86 ? -13.879 1.653 3.031 1.00 94.12 86 SER A O 1
ATOM 619 N N . ARG A 1 87 ? -15.982 1.478 2.262 1.00 94.75 87 ARG A N 1
ATOM 620 C CA . ARG A 1 87 ? -15.673 0.404 1.300 1.00 94.75 87 ARG A CA 1
ATOM 621 C C . ARG A 1 87 ? -14.547 0.793 0.345 1.00 94.75 87 ARG A C 1
ATOM 623 O O . ARG A 1 87 ? -13.687 -0.034 0.069 1.00 94.75 87 ARG A O 1
ATOM 630 N N . VAL A 1 88 ? -14.520 2.049 -0.104 1.00 95.44 88 VAL A N 1
ATOM 631 C CA . VAL A 1 88 ? -13.494 2.554 -1.027 1.00 95.44 88 VAL A CA 1
ATOM 632 C C . VAL A 1 88 ? -12.109 2.503 -0.385 1.00 95.44 88 VAL A C 1
ATOM 634 O O . VAL A 1 88 ? -11.183 1.992 -1.004 1.00 95.44 88 VAL A O 1
ATOM 637 N N . ALA A 1 89 ? -11.964 2.949 0.869 1.00 93.12 89 ALA A N 1
ATOM 638 C CA . ALA A 1 89 ? -10.683 2.876 1.575 1.00 93.12 89 ALA A CA 1
ATOM 639 C C . ALA A 1 89 ? -10.235 1.421 1.787 1.00 93.12 89 ALA A C 1
ATOM 641 O O . ALA A 1 89 ? -9.080 1.077 1.545 1.00 93.12 89 ALA A O 1
ATOM 642 N N . GLY A 1 90 ? -11.161 0.549 2.194 1.00 93.00 90 GLY A N 1
ATOM 643 C CA . GLY A 1 90 ? -10.858 -0.866 2.378 1.00 93.00 90 GLY A CA 1
ATOM 644 C C . GLY A 1 90 ? -10.449 -1.571 1.079 1.00 93.00 90 GLY A C 1
ATOM 645 O O . GLY A 1 90 ? -9.488 -2.330 1.081 1.00 93.00 90 GLY A O 1
ATOM 646 N N . VAL A 1 91 ? -11.121 -1.297 -0.043 1.00 96.75 91 VAL A N 1
ATOM 647 C CA . VAL A 1 91 ? -10.742 -1.852 -1.354 1.00 96.75 91 VAL A CA 1
ATOM 648 C C . VAL A 1 91 ? -9.410 -1.275 -1.825 1.00 96.75 91 VAL A C 1
ATOM 650 O O . VAL A 1 91 ? -8.553 -2.032 -2.265 1.00 96.75 91 VAL A O 1
ATOM 653 N N . ALA A 1 92 ? -9.193 0.033 -1.684 1.00 96.25 92 ALA A N 1
ATOM 654 C CA . ALA A 1 92 ? -7.965 0.684 -2.126 1.00 96.25 92 ALA A CA 1
ATOM 655 C C . ALA A 1 92 ? -6.714 0.112 -1.437 1.00 96.25 92 ALA A C 1
ATOM 657 O O . ALA A 1 92 ? -5.715 -0.143 -2.107 1.00 96.25 92 ALA A O 1
ATOM 658 N N . VAL A 1 93 ? -6.769 -0.167 -0.126 1.00 95.69 93 VAL A N 1
ATOM 659 C CA . VAL A 1 93 ? -5.622 -0.773 0.576 1.00 95.69 93 VAL A CA 1
ATOM 660 C C . VAL A 1 93 ? -5.367 -2.219 0.135 1.00 95.69 93 VAL A C 1
ATOM 662 O O . VAL A 1 93 ? -4.215 -2.634 0.030 1.00 95.69 93 VAL A O 1
ATOM 665 N N . LEU A 1 94 ? -6.426 -2.976 -0.177 1.00 97.06 94 LEU A N 1
ATOM 666 C CA . LEU A 1 94 ? -6.309 -4.343 -0.691 1.00 97.06 94 LEU A CA 1
ATOM 667 C C . LEU A 1 94 ? -5.742 -4.363 -2.112 1.00 97.06 94 LEU A C 1
ATOM 669 O O . LEU A 1 94 ? -4.859 -5.166 -2.393 1.00 97.06 94 LEU A O 1
ATOM 673 N N . VAL A 1 95 ? -6.204 -3.463 -2.985 1.00 97.25 95 VAL A N 1
ATOM 674 C CA . VAL A 1 95 ? -5.664 -3.297 -4.343 1.00 97.25 95 VAL A CA 1
ATOM 675 C C . VAL A 1 95 ? -4.189 -2.923 -4.271 1.00 97.25 95 VAL A C 1
ATOM 677 O O . VAL A 1 95 ? -3.377 -3.549 -4.941 1.00 97.25 95 VAL A O 1
ATOM 680 N N . HIS A 1 96 ? -3.823 -1.965 -3.415 1.00 94.62 96 HIS A N 1
ATOM 681 C CA . HIS A 1 96 ? -2.426 -1.592 -3.217 1.00 94.62 96 HIS A CA 1
ATOM 682 C C . HIS A 1 96 ? -1.554 -2.804 -2.849 1.00 94.62 96 HIS A C 1
ATOM 684 O O . HIS A 1 96 ? -0.544 -3.052 -3.506 1.00 94.62 96 HIS A O 1
ATOM 690 N N . ALA A 1 97 ? -1.961 -3.591 -1.849 1.00 94.06 97 ALA A N 1
ATOM 691 C CA . ALA A 1 97 ? -1.206 -4.764 -1.414 1.00 94.06 97 ALA A CA 1
ATOM 692 C C . ALA A 1 97 ? -1.154 -5.872 -2.480 1.00 94.06 97 ALA A C 1
ATOM 694 O O . ALA A 1 97 ? -0.088 -6.433 -2.728 1.00 94.06 97 ALA A O 1
ATOM 695 N N . ALA A 1 98 ? -2.271 -6.140 -3.164 1.00 93.75 98 ALA A N 1
ATOM 696 C CA . ALA A 1 98 ? -2.325 -7.113 -4.253 1.00 93.75 98 ALA A CA 1
ATOM 697 C C . ALA A 1 98 ? -1.368 -6.743 -5.395 1.00 93.75 98 ALA A C 1
ATOM 699 O O . ALA A 1 98 ? -0.685 -7.609 -5.937 1.00 93.75 98 ALA A O 1
ATOM 700 N N . VAL A 1 99 ? -1.268 -5.454 -5.725 1.00 93.31 99 VAL A N 1
ATOM 701 C CA . VAL A 1 99 ? -0.346 -4.965 -6.752 1.00 93.31 99 VAL A CA 1
ATOM 702 C C . VAL A 1 99 ? 1.111 -5.061 -6.299 1.00 93.31 99 VAL A C 1
ATOM 704 O O . VAL A 1 99 ? 1.952 -5.463 -7.096 1.00 93.31 99 VAL A O 1
ATOM 707 N N . VAL A 1 100 ? 1.426 -4.775 -5.029 1.00 90.62 100 VAL A N 1
ATOM 708 C CA . VAL A 1 100 ? 2.779 -4.997 -4.476 1.00 90.62 100 VAL A CA 1
ATOM 709 C C . VAL A 1 100 ? 3.196 -6.463 -4.627 1.00 90.62 100 VAL A C 1
ATOM 711 O O . VAL A 1 100 ? 4.299 -6.743 -5.096 1.00 90.62 100 VAL A O 1
ATOM 714 N N . VAL A 1 101 ? 2.301 -7.400 -4.298 1.00 89.56 101 VAL A N 1
ATOM 715 C CA . VAL A 1 101 ? 2.538 -8.838 -4.502 1.00 89.56 101 VAL A CA 1
ATOM 716 C C . VAL A 1 101 ? 2.685 -9.169 -5.986 1.00 89.56 101 VAL A C 1
ATOM 718 O O . VAL A 1 101 ? 3.593 -9.910 -6.348 1.00 89.56 101 VAL A O 1
ATOM 721 N N . GLY A 1 102 ? 1.844 -8.599 -6.853 1.00 88.12 102 GLY A N 1
ATOM 722 C CA . GLY A 1 102 ? 1.907 -8.804 -8.301 1.00 88.12 102 GLY A CA 1
ATOM 723 C C . GLY A 1 102 ? 3.230 -8.345 -8.917 1.00 88.12 102 GLY A C 1
ATOM 724 O O . GLY A 1 102 ? 3.825 -9.084 -9.697 1.00 88.12 102 GLY A O 1
ATOM 725 N N . ILE A 1 103 ? 3.734 -7.172 -8.522 1.00 87.56 103 ILE A N 1
ATOM 726 C CA . ILE A 1 103 ? 5.047 -6.665 -8.951 1.00 87.56 103 ILE A CA 1
ATOM 727 C C . ILE A 1 103 ? 6.153 -7.611 -8.480 1.00 87.56 103 ILE A C 1
ATOM 729 O O . ILE A 1 103 ? 7.001 -8.008 -9.277 1.00 87.56 103 ILE A O 1
ATOM 733 N N . ALA A 1 104 ? 6.132 -8.012 -7.206 1.00 84.81 104 ALA A N 1
ATOM 734 C CA . ALA A 1 104 ? 7.140 -8.916 -6.664 1.00 84.81 104 ALA A CA 1
ATOM 735 C C . ALA A 1 104 ? 7.111 -10.296 -7.344 1.00 84.81 104 ALA A C 1
ATOM 737 O O . ALA A 1 104 ? 8.165 -10.850 -7.653 1.00 84.81 104 ALA A O 1
ATOM 738 N N . ALA A 1 105 ? 5.922 -10.827 -7.641 1.00 84.44 105 ALA A N 1
ATOM 739 C CA . ALA A 1 105 ? 5.746 -12.075 -8.374 1.00 84.44 105 ALA A CA 1
ATOM 740 C C . ALA A 1 105 ? 6.250 -11.964 -9.820 1.00 84.44 105 ALA A C 1
ATOM 742 O O . ALA A 1 105 ? 6.972 -12.848 -10.275 1.00 84.44 105 ALA A O 1
ATOM 743 N N . ALA A 1 106 ? 5.942 -10.866 -10.520 1.00 83.00 106 ALA A N 1
ATOM 744 C CA . ALA A 1 106 ? 6.445 -10.606 -11.869 1.00 83.00 106 ALA A CA 1
ATOM 745 C C . ALA A 1 106 ? 7.980 -10.524 -11.892 1.00 83.00 106 ALA A C 1
ATOM 747 O O . ALA A 1 106 ? 8.624 -11.128 -12.747 1.00 83.00 106 ALA A O 1
ATOM 748 N N . GLN A 1 107 ? 8.584 -9.841 -10.915 1.00 79.75 107 GLN A N 1
ATOM 749 C CA . GLN A 1 107 ? 10.040 -9.774 -10.775 1.00 79.75 107 GLN A CA 1
ATOM 750 C C . GLN A 1 107 ? 10.651 -11.143 -10.449 1.00 79.75 107 GLN A C 1
ATOM 752 O O . GLN A 1 107 ? 11.658 -11.518 -11.046 1.00 79.75 107 GLN A O 1
ATOM 757 N N . ALA A 1 108 ? 10.047 -11.906 -9.534 1.00 78.94 108 ALA A N 1
ATOM 758 C CA . ALA A 1 108 ? 10.522 -13.232 -9.145 1.00 78.94 108 ALA A CA 1
ATOM 759 C C . ALA A 1 108 ? 10.442 -14.241 -10.299 1.00 78.94 108 ALA A C 1
ATOM 761 O O . ALA A 1 108 ? 11.420 -14.941 -10.552 1.00 78.94 108 ALA A O 1
ATOM 762 N N . ALA A 1 109 ? 9.327 -14.266 -11.036 1.00 78.81 109 ALA A N 1
ATOM 763 C CA . ALA A 1 109 ? 9.139 -15.119 -12.210 1.00 78.81 109 ALA A CA 1
ATOM 764 C C . ALA A 1 109 ? 10.179 -14.841 -13.304 1.00 78.81 109 ALA A C 1
ATOM 766 O O . ALA A 1 109 ? 10.539 -15.732 -14.067 1.00 78.81 109 ALA A O 1
ATOM 767 N N . MET A 1 110 ? 10.696 -13.612 -13.352 1.00 71.81 110 MET A N 1
ATOM 768 C CA . MET A 1 110 ? 11.694 -13.200 -14.327 1.00 71.81 110 MET A CA 1
ATOM 769 C C . MET A 1 110 ? 13.132 -13.461 -13.887 1.00 71.81 110 MET A C 1
ATOM 771 O O . MET A 1 110 ? 14.002 -13.437 -14.750 1.00 71.81 110 MET A O 1
ATOM 775 N N . ARG A 1 111 ? 13.415 -13.748 -12.609 1.00 70.81 111 ARG A N 1
ATOM 776 C CA . ARG A 1 111 ? 14.790 -14.014 -12.137 1.00 70.81 111 ARG A CA 1
ATOM 777 C C . ARG A 1 111 ? 15.502 -15.144 -12.910 1.00 70.81 111 ARG A C 1
ATOM 779 O O . ARG A 1 111 ? 16.602 -14.878 -13.378 1.00 70.81 111 ARG A O 1
ATOM 786 N N . PRO A 1 112 ? 14.901 -16.332 -13.144 1.00 66.62 112 PRO A N 1
ATOM 787 C CA . PRO A 1 112 ? 15.585 -17.450 -13.813 1.00 66.62 112 PRO A CA 1
ATOM 788 C C . PRO A 1 112 ? 15.984 -17.137 -15.256 1.00 66.62 112 PRO A C 1
ATOM 790 O O . PRO A 1 112 ? 16.984 -17.620 -15.768 1.00 66.62 112 PRO A O 1
ATOM 793 N N . PHE A 1 113 ? 15.200 -16.293 -15.922 1.00 60.62 113 PHE A N 1
ATOM 794 C CA . PHE A 1 113 ? 15.470 -15.912 -17.298 1.00 60.62 113 PHE A CA 1
ATOM 795 C C . PHE A 1 113 ? 16.579 -14.851 -17.381 1.00 60.62 113 PHE A C 1
ATOM 797 O O . PHE A 1 113 ? 17.159 -14.674 -18.442 1.00 60.62 113 PHE A O 1
ATOM 804 N N . ALA A 1 114 ? 16.884 -14.103 -16.304 1.00 57.47 114 ALA A N 1
ATOM 805 C CA . ALA A 1 114 ? 17.848 -12.984 -16.325 1.00 57.47 114 ALA A CA 1
ATOM 806 C C . ALA A 1 114 ? 19.289 -13.468 -16.517 1.00 57.47 114 ALA A C 1
ATOM 808 O O . ALA A 1 114 ? 20.168 -12.688 -16.855 1.00 57.47 114 ALA A O 1
ATOM 809 N N . GLU A 1 115 ? 19.491 -14.767 -16.332 1.00 56.22 115 GLU A N 1
ATOM 810 C CA . GLU A 1 115 ? 20.759 -15.467 -16.481 1.00 56.22 115 GLU A CA 1
ATOM 811 C C . GLU A 1 115 ? 20.917 -16.084 -17.888 1.00 56.22 115 GLU A C 1
ATOM 813 O O . GLU A 1 115 ? 22.002 -16.538 -18.239 1.00 56.22 115 GLU A O 1
ATOM 818 N N . ALA A 1 116 ? 19.870 -16.059 -18.729 1.00 55.62 116 ALA A N 1
ATOM 819 C CA . ALA A 1 116 ? 19.875 -16.588 -20.094 1.00 55.62 116 ALA A CA 1
ATOM 820 C C . ALA A 1 116 ? 19.806 -15.448 -21.135 1.00 55.62 116 ALA A C 1
ATOM 822 O O . ALA A 1 116 ? 18.744 -14.887 -21.392 1.00 55.62 116 ALA A O 1
ATOM 823 N N . ALA A 1 117 ? 20.943 -15.143 -21.767 1.00 53.00 117 ALA A N 1
ATOM 824 C CA . ALA A 1 117 ? 21.196 -13.983 -22.642 1.00 53.00 117 ALA A CA 1
ATOM 825 C C . ALA A 1 117 ? 20.404 -13.910 -23.976 1.00 53.00 117 ALA A C 1
ATOM 827 O O . ALA A 1 117 ? 20.742 -13.121 -24.852 1.00 53.00 117 ALA A O 1
ATOM 828 N N . SER A 1 118 ? 19.388 -14.749 -24.202 1.00 54.19 118 SER A N 1
ATOM 829 C CA . SER A 1 118 ? 18.791 -14.945 -25.540 1.00 54.19 118 SER A CA 1
ATOM 830 C C . SER A 1 118 ? 17.442 -14.252 -25.778 1.00 54.19 118 SER A C 1
ATOM 832 O O . SER A 1 118 ? 16.884 -14.376 -26.866 1.00 54.19 118 SER A O 1
ATOM 834 N N . LEU A 1 119 ? 16.909 -13.499 -24.807 1.00 53.59 119 LEU A N 1
ATOM 835 C CA . LEU A 1 119 ? 15.586 -12.853 -24.904 1.00 53.59 119 LEU A CA 1
ATOM 836 C C . LEU A 1 119 ? 15.556 -11.398 -24.392 1.00 53.59 119 LEU A C 1
ATOM 838 O O . LEU A 1 119 ? 14.487 -10.893 -24.062 1.00 53.59 119 LEU A O 1
ATOM 842 N N . ASP A 1 120 ? 16.691 -10.705 -24.301 1.00 56.69 120 ASP A N 1
ATOM 843 C CA . ASP A 1 120 ? 16.819 -9.469 -23.505 1.00 56.69 120 ASP A CA 1
ATOM 844 C C . ASP A 1 120 ? 15.997 -8.254 -23.991 1.00 56.69 120 ASP A C 1
ATOM 846 O O . ASP A 1 120 ? 15.546 -7.448 -23.174 1.00 56.69 120 ASP A O 1
ATOM 850 N N . GLU A 1 121 ? 15.705 -8.127 -25.287 1.00 53.94 121 GLU A N 1
ATOM 851 C CA . GLU A 1 121 ? 15.054 -6.926 -25.848 1.00 53.94 121 GLU A CA 1
ATOM 852 C C . GLU A 1 121 ? 13.518 -6.911 -25.694 1.00 53.94 121 GLU A C 1
ATOM 854 O O . GLU A 1 121 ? 12.936 -5.971 -25.143 1.00 53.94 121 GLU A O 1
ATOM 859 N N . LEU A 1 122 ? 12.838 -7.992 -26.098 1.00 52.66 122 LEU A N 1
ATOM 860 C CA . LEU A 1 122 ? 11.384 -8.156 -25.916 1.00 52.66 122 LEU A CA 1
ATOM 861 C C . LEU A 1 122 ? 11.007 -8.290 -24.432 1.00 52.66 122 LEU A C 1
ATOM 863 O O . LEU A 1 122 ? 9.949 -7.831 -23.991 1.00 52.66 122 LEU A O 1
ATOM 867 N N . ARG A 1 123 ? 11.897 -8.895 -23.644 1.00 55.09 123 ARG A N 1
ATOM 868 C CA . ARG A 1 123 ? 11.700 -9.175 -22.224 1.00 55.09 123 ARG A CA 1
ATOM 869 C C . ARG A 1 123 ? 11.888 -7.954 -21.335 1.00 55.09 123 ARG A C 1
ATOM 871 O O . ARG A 1 123 ? 11.114 -7.779 -20.393 1.00 55.09 123 ARG A O 1
ATOM 878 N N . SER A 1 124 ? 12.875 -7.109 -21.636 1.00 62.19 124 SER A N 1
ATOM 879 C CA . SER A 1 124 ? 13.071 -5.846 -20.923 1.00 62.19 124 SER A CA 1
ATOM 880 C C . SER A 1 124 ? 11.879 -4.923 -21.156 1.00 62.19 124 SER A C 1
ATOM 882 O O . SER A 1 124 ? 11.288 -4.444 -20.194 1.00 62.19 124 SER A O 1
ATOM 884 N N . THR A 1 125 ? 11.419 -4.780 -22.399 1.00 68.19 125 THR A N 1
ATOM 885 C CA . THR A 1 125 ? 10.334 -3.845 -22.725 1.00 68.19 125 THR A CA 1
ATOM 886 C C . THR A 1 125 ? 8.980 -4.309 -22.179 1.00 68.19 125 THR A C 1
ATOM 888 O O . THR A 1 125 ? 8.261 -3.514 -21.570 1.00 68.19 125 THR A O 1
ATOM 891 N N . GLY A 1 126 ? 8.633 -5.597 -22.308 1.00 69.88 126 GLY A N 1
ATOM 892 C CA . GLY A 1 126 ? 7.380 -6.144 -21.769 1.00 69.88 126 GLY A CA 1
ATOM 893 C C . GLY A 1 126 ? 7.302 -6.091 -20.238 1.00 69.88 126 GLY A C 1
ATOM 894 O O . GLY A 1 126 ? 6.282 -5.677 -19.683 1.00 69.88 126 GLY A O 1
ATOM 895 N N . LEU A 1 127 ? 8.391 -6.442 -19.542 1.00 72.62 127 LEU A N 1
ATOM 896 C CA . LEU A 1 127 ? 8.453 -6.385 -18.078 1.00 72.62 127 LEU A CA 1
ATOM 897 C C . LEU A 1 127 ? 8.451 -4.948 -17.562 1.00 72.62 127 LEU A C 1
ATOM 899 O O . LEU A 1 127 ? 7.742 -4.660 -16.600 1.00 72.62 127 LEU A O 1
ATOM 903 N N . ILE A 1 128 ? 9.208 -4.048 -18.197 1.00 74.94 128 ILE A N 1
ATOM 904 C CA . ILE A 1 128 ? 9.202 -2.619 -17.863 1.00 74.94 128 ILE A CA 1
ATOM 905 C C . ILE A 1 128 ? 7.788 -2.068 -18.044 1.00 74.94 128 ILE A C 1
ATOM 907 O O . ILE A 1 128 ? 7.276 -1.413 -17.142 1.00 74.94 128 ILE A O 1
ATOM 911 N N . THR A 1 129 ? 7.104 -2.399 -19.141 1.00 79.38 129 THR A N 1
ATOM 912 C CA . THR A 1 129 ? 5.732 -1.932 -19.392 1.00 79.38 129 THR A CA 1
ATOM 913 C C . THR A 1 129 ? 4.750 -2.462 -18.345 1.00 79.38 129 THR A C 1
ATOM 915 O O . THR A 1 129 ? 3.982 -1.687 -17.774 1.00 79.38 129 THR A O 1
ATOM 918 N N . LEU A 1 130 ? 4.797 -3.764 -18.032 1.00 82.12 130 LEU A N 1
ATOM 919 C CA . LEU A 1 130 ? 3.922 -4.383 -17.031 1.00 82.12 130 LEU A CA 1
ATOM 920 C C . LEU A 1 130 ? 4.168 -3.817 -15.628 1.00 82.12 130 LEU A C 1
ATOM 922 O O . LEU A 1 130 ? 3.221 -3.443 -14.940 1.00 82.12 130 LEU A O 1
ATOM 926 N N . THR A 1 131 ? 5.428 -3.745 -15.198 1.00 81.69 131 THR A N 1
ATOM 927 C CA . THR A 1 131 ? 5.795 -3.204 -13.879 1.00 81.69 131 THR A CA 1
ATOM 928 C C . THR A 1 131 ? 5.448 -1.723 -13.765 1.00 81.69 131 THR A C 1
ATOM 930 O O 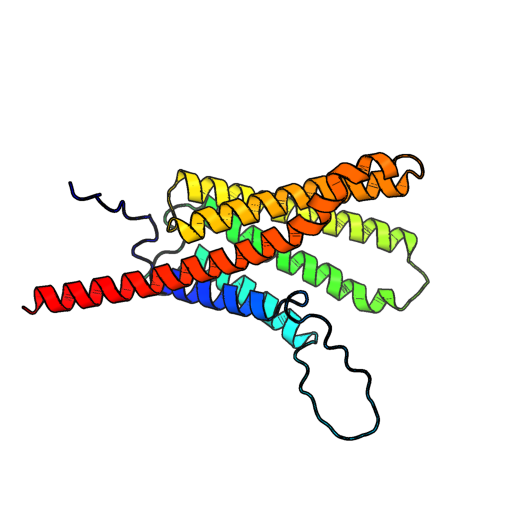. THR A 1 131 ? 4.892 -1.329 -12.746 1.00 81.69 131 THR A O 1
ATOM 933 N N . THR A 1 132 ? 5.638 -0.935 -14.827 1.00 84.12 132 THR A N 1
ATOM 934 C CA . THR A 1 132 ? 5.220 0.477 -14.879 1.00 84.12 132 THR A CA 1
ATOM 935 C C . THR A 1 132 ? 3.702 0.619 -14.759 1.00 84.12 132 THR A C 1
ATOM 937 O O . THR A 1 132 ? 3.216 1.427 -13.970 1.00 84.12 132 THR A O 1
ATOM 940 N N . ALA A 1 133 ? 2.931 -0.189 -15.494 1.00 87.31 133 ALA A N 1
ATOM 941 C CA . ALA A 1 133 ? 1.472 -0.181 -15.405 1.00 87.31 133 ALA A CA 1
ATOM 942 C C . ALA A 1 133 ? 0.990 -0.568 -13.998 1.00 87.31 133 ALA A C 1
ATOM 944 O O . ALA A 1 133 ? 0.130 0.103 -13.425 1.00 87.31 133 ALA A O 1
ATOM 945 N N . LEU A 1 134 ? 1.578 -1.612 -13.409 1.00 89.25 134 LEU A N 1
ATOM 946 C CA . LEU A 1 134 ? 1.295 -2.012 -12.034 1.00 89.25 134 LEU A CA 1
ATOM 947 C C . LEU A 1 134 ? 1.678 -0.907 -11.041 1.00 89.25 134 LEU A C 1
ATOM 949 O O . LEU A 1 134 ? 0.899 -0.614 -10.141 1.00 89.25 134 LEU A O 1
ATOM 953 N N . ASP A 1 135 ? 2.812 -0.231 -11.215 1.00 88.19 135 ASP A N 1
ATOM 954 C CA . ASP A 1 135 ? 3.213 0.881 -10.351 1.00 88.19 135 ASP A CA 1
ATOM 955 C C . ASP A 1 135 ? 2.246 2.067 -10.420 1.00 88.19 135 ASP A C 1
ATOM 957 O O . ASP A 1 135 ? 1.931 2.662 -9.385 1.00 88.19 135 ASP A O 1
ATOM 961 N N . LEU A 1 136 ? 1.694 2.366 -11.597 1.00 91.25 136 LEU A N 1
ATOM 962 C CA . LEU A 1 136 ? 0.640 3.372 -11.745 1.00 91.25 136 LEU A CA 1
ATOM 963 C C . LEU A 1 136 ? -0.638 2.967 -11.000 1.00 91.25 136 LEU A C 1
ATOM 965 O O . LEU A 1 136 ? -1.209 3.786 -10.280 1.00 91.25 136 LEU A O 1
ATOM 969 N N . VAL A 1 137 ? -1.065 1.702 -11.100 1.00 93.81 137 VAL A N 1
ATOM 970 C CA . VAL A 1 137 ? -2.225 1.193 -10.342 1.00 93.81 137 VAL A CA 1
ATOM 971 C C . VAL A 1 137 ? -1.953 1.249 -8.836 1.00 93.81 137 VAL A C 1
ATOM 973 O O . VAL A 1 137 ? -2.808 1.692 -8.065 1.00 93.81 137 VAL A O 1
ATOM 976 N N . ARG A 1 138 ? -0.747 0.859 -8.406 1.00 92.75 138 ARG A N 1
ATOM 977 C CA . ARG A 1 138 ? -0.296 0.917 -7.008 1.00 92.75 138 ARG A CA 1
ATOM 978 C C . ARG A 1 138 ? -0.366 2.340 -6.463 1.00 92.75 138 ARG A C 1
ATOM 980 O O . ARG A 1 138 ? -0.852 2.541 -5.347 1.00 92.75 138 ARG A O 1
ATOM 987 N N . ALA A 1 139 ? 0.115 3.308 -7.239 1.00 92.75 139 ALA A N 1
ATOM 988 C CA . ALA A 1 139 ? 0.101 4.721 -6.896 1.00 92.75 139 ALA A CA 1
ATOM 989 C C . ALA A 1 139 ? -1.327 5.280 -6.852 1.00 92.75 139 ALA A C 1
ATOM 991 O O . ALA A 1 139 ? -1.700 5.921 -5.870 1.00 92.75 139 ALA A O 1
ATOM 992 N N . ALA A 1 140 ? -2.154 4.982 -7.857 1.00 94.12 140 ALA A N 1
ATOM 993 C CA . ALA A 1 140 ? -3.549 5.409 -7.904 1.00 94.12 140 ALA A CA 1
ATOM 994 C C . ALA A 1 140 ? -4.343 4.884 -6.698 1.00 94.12 140 ALA A C 1
ATOM 996 O O . ALA A 1 140 ? -5.062 5.646 -6.050 1.00 94.12 140 ALA A O 1
ATOM 997 N N . ALA A 1 141 ? -4.158 3.611 -6.334 1.00 95.25 141 ALA A N 1
ATOM 998 C CA . ALA A 1 141 ? -4.782 3.019 -5.155 1.00 95.25 141 ALA A CA 1
ATOM 999 C C . ALA A 1 141 ? -4.378 3.744 -3.858 1.00 95.25 141 ALA A C 1
ATOM 1001 O O . ALA A 1 141 ? -5.241 4.049 -3.034 1.00 95.25 141 ALA A O 1
ATOM 1002 N N . LEU A 1 142 ? -3.094 4.089 -3.690 1.00 95.00 142 LEU A N 1
ATOM 1003 C CA . LEU A 1 142 ? -2.630 4.873 -2.537 1.00 95.00 142 LEU A CA 1
ATOM 1004 C C . LEU A 1 142 ? -3.211 6.284 -2.504 1.00 95.00 142 LEU A C 1
ATOM 1006 O O . LEU A 1 142 ? -3.599 6.750 -1.435 1.00 95.00 142 LEU A O 1
ATOM 1010 N N . VAL A 1 143 ? -3.289 6.962 -3.648 1.00 95.69 143 VAL A N 1
ATOM 1011 C CA . VAL A 1 143 ? -3.869 8.309 -3.742 1.00 95.69 143 VAL A CA 1
ATOM 1012 C C . VAL A 1 143 ? -5.347 8.278 -3.368 1.00 95.69 143 VAL A C 1
ATOM 1014 O O . VAL A 1 143 ? -5.783 9.067 -2.530 1.00 95.69 143 VAL A O 1
ATOM 1017 N N . VAL A 1 144 ? -6.113 7.327 -3.912 1.00 96.75 144 VAL A N 1
ATOM 1018 C CA . VAL A 1 144 ? -7.526 7.133 -3.552 1.00 96.75 144 VAL A CA 1
ATOM 1019 C C . VAL A 1 144 ? -7.664 6.863 -2.055 1.00 96.75 144 VAL A C 1
ATOM 1021 O O . VAL A 1 144 ? -8.471 7.511 -1.385 1.00 96.75 144 VAL A O 1
ATOM 1024 N N . LEU A 1 145 ? -6.848 5.959 -1.507 1.00 95.69 145 LEU A N 1
ATOM 1025 C CA . LEU A 1 145 ? -6.838 5.656 -0.079 1.00 95.69 145 LEU A CA 1
ATOM 1026 C C . LEU A 1 145 ? -6.560 6.912 0.760 1.00 95.69 145 LEU A C 1
ATOM 1028 O O . LEU A 1 145 ? -7.320 7.208 1.681 1.00 95.69 145 LEU A O 1
ATOM 1032 N N . ALA A 1 146 ? -5.520 7.677 0.426 1.00 94.00 146 ALA A N 1
ATOM 1033 C CA . ALA A 1 146 ? -5.149 8.898 1.131 1.00 94.00 146 ALA A CA 1
ATOM 1034 C C . ALA A 1 146 ? -6.271 9.940 1.099 1.00 94.00 146 ALA A C 1
ATOM 1036 O O . ALA A 1 146 ? -6.649 10.461 2.149 1.00 94.00 146 ALA A O 1
ATOM 1037 N N . VAL A 1 147 ? -6.856 10.202 -0.073 1.00 96.00 147 VAL A N 1
ATOM 1038 C CA . VAL A 1 147 ? -7.954 11.166 -0.238 1.00 96.00 147 VAL A CA 1
ATOM 1039 C C . VAL A 1 147 ? -9.162 10.769 0.606 1.00 96.00 147 VAL A C 1
ATOM 1041 O O . VAL A 1 147 ? -9.721 11.605 1.318 1.00 96.00 147 VAL A O 1
ATOM 1044 N N . VAL A 1 148 ? -9.556 9.496 0.570 1.00 94.69 148 VAL A N 1
ATOM 1045 C CA . VAL A 1 148 ? -10.714 9.00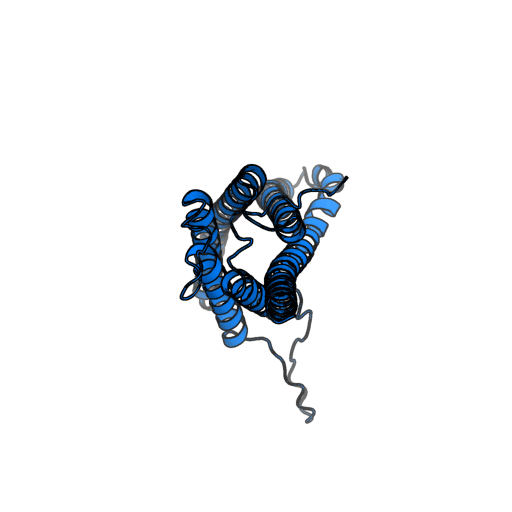2 1.326 1.00 94.69 148 VAL A CA 1
ATOM 1046 C C . VAL A 1 148 ? -10.448 9.033 2.830 1.00 94.69 148 VAL A C 1
ATOM 1048 O O . VAL A 1 148 ? -11.318 9.449 3.594 1.00 94.69 148 VAL A O 1
ATOM 1051 N N . VAL A 1 149 ? -9.248 8.655 3.274 1.00 90.69 149 VAL A N 1
ATOM 1052 C CA . VAL A 1 149 ? -8.862 8.708 4.692 1.00 90.69 149 VAL A CA 1
ATOM 1053 C C . VAL A 1 149 ? -8.782 10.151 5.199 1.00 90.69 149 VAL A C 1
ATOM 1055 O O . VAL A 1 149 ? -9.215 10.417 6.322 1.00 90.69 149 VAL A O 1
ATOM 1058 N N . LEU A 1 150 ? -8.285 11.086 4.380 1.00 91.88 150 LEU A N 1
ATOM 1059 C CA . LEU A 1 150 ? -8.234 12.517 4.687 1.00 91.88 150 LEU A CA 1
ATOM 1060 C C . LEU A 1 150 ? -9.636 13.114 4.821 1.00 91.88 150 LEU A C 1
ATOM 1062 O O . LEU A 1 150 ? -9.948 13.706 5.856 1.00 91.88 150 LEU A O 1
ATOM 1066 N N . ARG A 1 151 ? -10.485 12.922 3.803 1.00 90.62 151 ARG A N 1
ATOM 1067 C CA . ARG A 1 151 ? -11.852 13.467 3.763 1.00 90.62 151 ARG A CA 1
ATOM 1068 C C . ARG A 1 151 ? -12.755 12.837 4.818 1.00 90.62 151 ARG A C 1
ATOM 1070 O O . ARG A 1 151 ? -13.459 13.550 5.521 1.00 90.62 151 ARG A O 1
ATOM 1077 N N . GLY A 1 152 ? -12.700 11.514 4.959 1.00 85.12 152 GLY A N 1
ATOM 1078 C CA . GLY A 1 152 ? -13.513 10.759 5.914 1.00 85.12 152 GLY A CA 1
ATOM 1079 C C . GLY A 1 152 ? -12.969 10.757 7.341 1.00 85.12 152 GLY A C 1
ATOM 1080 O O . GLY A 1 152 ? -13.576 10.146 8.214 1.00 85.12 152 GLY A O 1
ATOM 1081 N N . ARG A 1 153 ? -11.811 11.392 7.585 1.00 86.50 153 ARG A N 1
ATOM 1082 C CA . ARG A 1 153 ? -11.118 11.404 8.883 1.00 86.50 153 ARG A CA 1
ATOM 1083 C C . ARG A 1 153 ? -11.015 10.005 9.510 1.00 86.50 153 ARG A C 1
ATOM 1085 O O . ARG A 1 153 ? -11.256 9.820 10.702 1.00 86.50 153 ARG A O 1
ATOM 1092 N N . LEU A 1 154 ? -10.675 9.013 8.685 1.00 85.56 154 LEU A N 1
ATOM 1093 C CA . LEU A 1 154 ? -10.804 7.599 9.051 1.00 85.56 154 LEU A CA 1
ATOM 1094 C C . LEU A 1 154 ? -9.726 7.136 10.033 1.00 85.56 154 LEU A C 1
ATOM 1096 O O . LEU A 1 154 ? -10.008 6.302 10.883 1.00 85.56 154 LEU A O 1
ATOM 1100 N N . LEU A 1 155 ? -8.515 7.684 9.920 1.00 86.88 155 LEU A N 1
ATOM 1101 C CA . LEU A 1 155 ? -7.359 7.368 10.764 1.00 86.88 155 LEU A CA 1
ATOM 1102 C C . LEU A 1 155 ? -6.937 8.579 11.594 1.00 86.88 155 LEU A C 1
ATOM 1104 O O . LEU A 1 155 ? -7.250 9.715 11.229 1.00 86.88 155 LEU A O 1
ATOM 1108 N N . GLU A 1 156 ? -6.174 8.346 12.658 1.00 87.56 156 GLU A N 1
ATOM 1109 C CA . GLU A 1 156 ? -5.559 9.403 13.470 1.00 87.56 156 GLU A CA 1
ATOM 1110 C C . GLU A 1 156 ? -4.682 10.368 12.652 1.00 87.56 156 GLU A C 1
ATOM 1112 O O . GLU A 1 156 ? -4.175 9.986 11.590 1.00 87.56 156 GLU A O 1
ATOM 1117 N N . PRO A 1 157 ? -4.468 11.609 13.138 1.00 87.88 157 PRO A N 1
ATOM 1118 C CA . PRO A 1 157 ? -3.761 12.656 12.402 1.00 87.88 157 PRO A CA 1
ATOM 1119 C C . PRO A 1 157 ? -2.392 12.221 11.873 1.00 87.88 157 PRO A C 1
ATOM 1121 O O . PRO A 1 157 ? -2.113 12.421 10.694 1.00 87.88 157 PRO A O 1
ATOM 1124 N N . LEU A 1 158 ? -1.575 11.562 12.702 1.00 89.50 158 LEU A N 1
ATOM 1125 C CA . LEU A 1 158 ? -0.230 11.131 12.311 1.00 89.50 158 LEU A CA 1
ATOM 1126 C C . LEU A 1 158 ? -0.267 10.109 11.166 1.00 89.50 158 LEU A C 1
ATOM 1128 O O . LEU A 1 158 ? 0.376 10.314 10.140 1.00 89.50 158 LEU A O 1
ATOM 1132 N N . ALA A 1 159 ? -1.066 9.046 11.304 1.00 90.12 159 ALA A N 1
ATOM 1133 C CA . ALA A 1 159 ? -1.205 8.022 10.267 1.00 90.12 159 ALA A CA 1
ATOM 1134 C C . ALA A 1 159 ? -1.793 8.609 8.974 1.00 90.12 159 ALA A C 1
ATOM 1136 O O . ALA A 1 159 ? -1.370 8.277 7.874 1.00 90.12 159 ALA A O 1
ATOM 1137 N N . ARG A 1 160 ? -2.743 9.535 9.089 1.00 92.50 160 ARG A N 1
ATOM 1138 C CA . ARG A 1 160 ? -3.361 10.205 7.944 1.00 92.50 160 ARG A CA 1
ATOM 1139 C C . ARG A 1 160 ? -2.374 11.084 7.174 1.00 92.50 160 ARG A C 1
ATOM 1141 O O . ARG A 1 160 ? -2.335 11.005 5.950 1.00 92.50 160 ARG A O 1
ATOM 1148 N N . V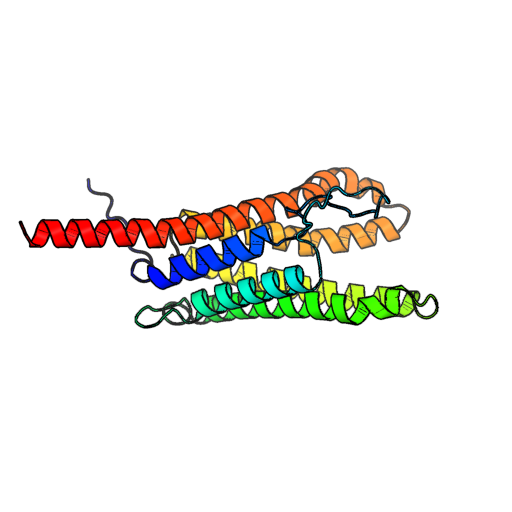AL A 1 161 ? -1.593 11.909 7.873 1.00 93.94 161 VAL A N 1
ATOM 1149 C CA . VAL A 1 161 ? -0.578 12.772 7.248 1.00 93.94 161 VAL A CA 1
ATOM 1150 C C . VAL A 1 161 ? 0.517 11.920 6.618 1.00 93.94 161 VAL A C 1
ATOM 1152 O O . VAL A 1 161 ? 0.861 12.133 5.460 1.00 93.94 161 VAL A O 1
ATOM 1155 N N . ALA A 1 162 ? 1.000 10.902 7.329 1.00 94.62 162 ALA A N 1
ATOM 1156 C CA . ALA A 1 162 ? 1.998 9.978 6.808 1.00 94.62 162 ALA A CA 1
ATOM 1157 C C . ALA A 1 162 ? 1.515 9.257 5.537 1.00 94.62 162 ALA A C 1
ATOM 1159 O O . ALA A 1 162 ? 2.230 9.213 4.540 1.00 94.62 162 ALA A O 1
ATOM 1160 N N . LEU A 1 163 ? 0.268 8.777 5.523 1.00 94.06 163 LEU A N 1
ATOM 1161 C CA . LEU A 1 163 ? -0.356 8.184 4.339 1.00 94.06 163 LEU A CA 1
ATOM 1162 C C . LEU A 1 163 ? -0.443 9.176 3.169 1.00 94.06 163 LEU A C 1
ATOM 1164 O O . LEU A 1 163 ? -0.187 8.794 2.030 1.00 94.06 163 LEU A O 1
ATOM 1168 N N . ALA A 1 164 ? -0.781 10.440 3.436 1.00 95.25 164 ALA A N 1
ATOM 1169 C CA . ALA A 1 164 ? -0.843 11.477 2.410 1.00 95.25 164 ALA A CA 1
ATOM 1170 C C . ALA A 1 164 ? 0.534 11.756 1.791 1.00 95.25 164 ALA A C 1
ATOM 1172 O O . ALA A 1 164 ? 0.654 11.799 0.568 1.00 95.25 164 ALA A O 1
ATOM 1173 N N . VAL A 1 165 ? 1.575 11.878 2.621 1.00 96.25 165 VAL A N 1
ATOM 1174 C CA . VAL A 1 165 ? 2.961 12.063 2.160 1.00 96.25 165 VAL A CA 1
ATOM 1175 C C . VAL A 1 165 ? 3.431 10.844 1.367 1.00 96.25 165 VAL A C 1
ATOM 1177 O O . VAL A 1 165 ? 3.990 10.997 0.285 1.00 96.25 165 VAL A O 1
ATOM 1180 N N . MET A 1 166 ? 3.147 9.633 1.853 1.00 94.44 166 MET A N 1
ATOM 1181 C CA . MET A 1 166 ? 3.478 8.387 1.161 1.00 94.44 166 MET A CA 1
ATOM 1182 C C . MET A 1 166 ? 2.798 8.304 -0.213 1.00 94.44 166 MET A C 1
ATOM 1184 O O . MET A 1 166 ? 3.449 7.961 -1.201 1.00 94.44 166 MET A O 1
ATOM 1188 N N . ALA A 1 167 ? 1.508 8.642 -0.295 1.00 95.31 167 ALA A N 1
ATOM 1189 C CA . ALA A 1 167 ? 0.754 8.640 -1.544 1.00 95.31 167 ALA A CA 1
ATOM 1190 C C . ALA A 1 167 ? 1.260 9.704 -2.526 1.00 95.31 167 ALA A C 1
ATOM 1192 O O . ALA A 1 167 ? 1.439 9.401 -3.703 1.00 95.31 167 ALA A O 1
ATOM 1193 N N . ALA A 1 168 ? 1.546 10.918 -2.047 1.00 94.62 168 ALA A N 1
ATOM 1194 C CA . ALA A 1 168 ? 2.100 11.991 -2.867 1.00 94.62 168 ALA A CA 1
ATOM 1195 C C . ALA A 1 168 ? 3.485 11.623 -3.414 1.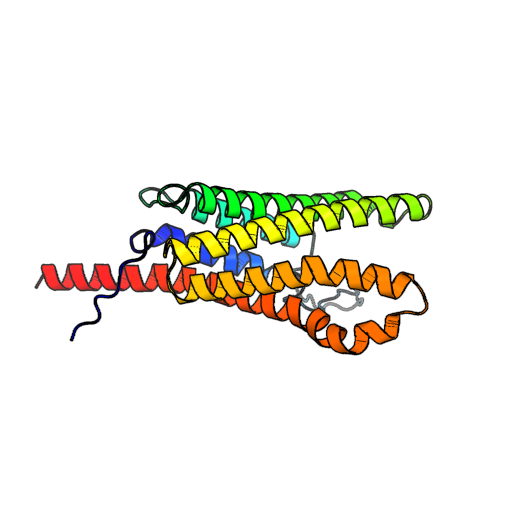00 94.62 168 ALA A C 1
ATOM 1197 O O . ALA A 1 168 ? 3.722 11.754 -4.612 1.00 94.62 168 ALA A O 1
ATOM 1198 N N . ALA A 1 169 ? 4.374 11.098 -2.564 1.00 93.31 169 ALA A N 1
ATOM 1199 C CA . ALA A 1 169 ? 5.715 10.701 -2.974 1.00 93.31 169 ALA A CA 1
ATOM 1200 C C . ALA A 1 169 ? 5.687 9.536 -3.976 1.00 93.31 169 ALA A C 1
ATOM 1202 O O . ALA A 1 169 ? 6.356 9.580 -5.007 1.00 93.31 169 ALA A O 1
ATOM 1203 N N . THR A 1 170 ? 4.859 8.519 -3.712 1.00 91.75 170 THR A N 1
ATOM 1204 C CA . THR A 1 170 ? 4.705 7.366 -4.610 1.00 91.75 170 THR A CA 1
ATOM 1205 C C . THR A 1 170 ? 4.077 7.771 -5.942 1.00 91.75 170 THR A C 1
ATOM 1207 O O . THR A 1 170 ? 4.543 7.335 -6.990 1.00 91.75 170 THR A O 1
ATOM 1210 N N . GLY A 1 171 ? 3.046 8.621 -5.919 1.00 91.38 171 GLY A N 1
ATOM 1211 C CA . GLY A 1 171 ? 2.394 9.133 -7.123 1.00 91.38 171 GLY A CA 1
ATOM 1212 C C . GLY A 1 171 ? 3.321 9.998 -7.968 1.00 91.38 171 GLY A C 1
ATOM 1213 O O . GLY A 1 171 ? 3.431 9.776 -9.170 1.00 91.38 171 GLY A O 1
ATOM 1214 N N . ALA A 1 172 ? 4.046 10.926 -7.340 1.00 90.88 172 ALA A N 1
ATOM 1215 C CA . ALA A 1 172 ? 5.039 11.743 -8.028 1.00 90.88 172 ALA A CA 1
ATOM 1216 C C . ALA A 1 172 ? 6.122 10.873 -8.677 1.00 90.88 172 ALA A C 1
ATOM 1218 O O . ALA A 1 172 ? 6.458 11.088 -9.837 1.00 90.88 172 ALA A O 1
ATOM 1219 N N . TYR A 1 173 ? 6.620 9.851 -7.975 1.00 89.38 173 TYR A N 1
ATOM 1220 C CA . TYR A 1 173 ? 7.615 8.935 -8.530 1.00 89.38 173 TYR A CA 1
ATOM 1221 C C . TYR A 1 173 ? 7.064 8.107 -9.699 1.00 89.38 173 TYR A C 1
ATOM 1223 O O . TYR A 1 173 ? 7.722 7.998 -10.729 1.00 89.38 173 TYR A O 1
ATOM 1231 N N . ALA A 1 174 ? 5.844 7.575 -9.576 1.00 88.56 174 ALA A N 1
ATOM 1232 C CA . ALA A 1 174 ? 5.209 6.775 -10.625 1.00 88.56 174 ALA A CA 1
ATOM 1233 C C . ALA A 1 174 ? 4.964 7.567 -11.922 1.00 88.56 174 ALA A C 1
ATOM 1235 O O . ALA A 1 174 ? 4.936 6.978 -12.997 1.00 88.56 174 ALA A O 1
ATOM 1236 N N . VAL A 1 175 ? 4.811 8.893 -11.834 1.00 87.50 175 VAL A N 1
ATOM 1237 C CA . VAL A 1 175 ? 4.672 9.778 -13.001 1.00 87.50 175 VAL A CA 1
ATOM 1238 C C . VAL A 1 175 ? 6.034 10.233 -13.525 1.00 87.50 175 VAL A C 1
ATOM 1240 O O . VAL A 1 175 ? 6.311 10.119 -14.717 1.00 87.50 175 VAL A O 1
ATOM 1243 N N . LEU A 1 176 ? 6.899 10.750 -12.650 1.00 86.69 176 LEU A N 1
ATOM 1244 C CA . LEU A 1 176 ? 8.169 11.359 -13.051 1.00 86.69 176 LEU A CA 1
ATOM 1245 C C . LEU A 1 176 ? 9.218 10.322 -13.474 1.00 86.69 176 LEU A C 1
ATOM 1247 O O . LEU A 1 176 ? 10.038 10.616 -14.340 1.00 86.69 176 LEU A O 1
ATOM 1251 N N . GLY A 1 177 ? 9.201 9.121 -12.892 1.00 84.19 177 GLY A N 1
ATOM 1252 C CA . GLY A 1 177 ? 10.157 8.052 -13.192 1.00 84.19 177 GLY A CA 1
ATOM 1253 C C . GLY A 1 177 ? 10.127 7.612 -14.661 1.00 84.19 177 GLY A C 1
ATOM 1254 O O . GLY A 1 177 ? 11.164 7.680 -15.323 1.00 84.19 177 GLY A O 1
ATOM 1255 N N . PRO A 1 178 ? 8.959 7.231 -15.215 1.00 83.12 178 PRO A N 1
ATOM 1256 C CA . PRO A 1 178 ? 8.832 6.884 -16.631 1.00 83.12 178 PRO A CA 1
ATOM 1257 C C . PRO A 1 178 ? 9.203 8.035 -17.572 1.00 83.12 178 PRO A C 1
ATOM 1259 O O . PRO A 1 178 ? 9.898 7.817 -18.561 1.00 83.12 178 PRO A O 1
ATOM 1262 N N . ILE A 1 179 ? 8.802 9.271 -17.241 1.00 83.31 179 ILE A N 1
ATOM 1263 C CA . ILE A 1 179 ? 9.159 10.470 -18.019 1.00 83.31 179 ILE A CA 1
ATOM 1264 C C . ILE A 1 179 ? 10.682 10.645 -18.059 1.00 83.31 179 ILE A C 1
ATOM 1266 O O . ILE A 1 179 ? 11.249 10.896 -19.121 1.00 83.31 179 ILE A O 1
ATOM 1270 N N . ALA A 1 180 ? 11.359 10.461 -16.924 1.00 82.31 180 ALA A N 1
ATOM 1271 C CA . ALA A 1 180 ? 12.812 10.518 -16.863 1.00 82.31 180 ALA A CA 1
ATOM 1272 C C . ALA A 1 180 ? 13.479 9.411 -17.685 1.00 82.31 180 ALA A C 1
ATOM 1274 O O . ALA A 1 180 ? 14.430 9.691 -18.411 1.00 82.31 180 ALA A O 1
ATOM 1275 N N . GLY A 1 181 ? 12.952 8.185 -17.640 1.00 78.00 181 GLY A N 1
ATOM 1276 C CA . GLY A 1 181 ? 13.430 7.083 -18.477 1.00 78.00 181 GLY A CA 1
ATOM 1277 C C . GLY A 1 181 ? 13.342 7.396 -19.974 1.00 78.00 181 GLY A C 1
ATOM 1278 O O . GLY A 1 181 ? 14.314 7.198 -20.701 1.00 78.00 181 GLY A O 1
ATOM 1279 N N . LEU A 1 182 ? 12.216 7.963 -20.422 1.00 79.56 182 LEU A N 1
ATOM 1280 C CA . LEU A 1 182 ? 12.018 8.376 -21.817 1.00 79.56 182 LEU A CA 1
ATOM 1281 C C . LEU A 1 182 ? 13.004 9.473 -22.244 1.00 79.56 182 LEU A C 1
ATOM 1283 O O . LEU A 1 182 ? 13.598 9.389 -23.318 1.00 79.56 182 LEU A O 1
ATOM 1287 N N . LEU A 1 183 ? 13.212 10.486 -21.399 1.00 80.69 183 LEU A N 1
ATOM 1288 C CA . LEU A 1 183 ? 14.119 11.600 -21.694 1.00 80.69 183 LEU A CA 1
ATOM 1289 C C . LEU A 1 183 ? 15.596 11.176 -21.721 1.00 80.69 183 LEU A C 1
ATOM 1291 O O . LEU A 1 183 ? 16.359 11.705 -22.530 1.00 80.69 183 LEU A O 1
ATOM 1295 N N . LEU A 1 184 ? 15.996 10.217 -20.878 1.00 78.31 184 LEU A N 1
ATOM 1296 C CA . LEU A 1 184 ? 17.341 9.629 -20.902 1.00 78.31 184 LEU A CA 1
ATOM 1297 C C . LEU A 1 184 ? 17.571 8.781 -22.159 1.00 78.31 184 LEU A C 1
ATOM 1299 O O . LEU A 1 184 ? 18.647 8.852 -22.749 1.00 78.31 184 LEU A O 1
ATOM 1303 N N . GLY A 1 185 ? 16.562 8.021 -22.597 1.00 74.50 185 GLY A N 1
ATOM 1304 C CA . GLY A 1 185 ? 16.632 7.218 -23.823 1.00 74.50 185 GLY A CA 1
ATOM 1305 C C . GLY A 1 185 ? 16.701 8.054 -25.107 1.00 74.50 185 GLY A C 1
ATOM 1306 O O . GLY A 1 185 ? 17.270 7.611 -26.099 1.00 74.50 185 GLY A O 1
ATOM 1307 N N . ALA A 1 186 ? 16.182 9.285 -25.086 1.00 74.69 186 ALA A N 1
ATOM 1308 C CA . ALA A 1 186 ? 16.156 10.183 -26.242 1.00 74.69 186 ALA A CA 1
ATOM 1309 C C . ALA A 1 186 ? 17.502 10.880 -26.554 1.00 74.69 186 ALA A C 1
ATOM 1311 O O . ALA A 1 186 ? 17.553 11.711 -27.459 1.00 74.69 186 ALA A O 1
ATOM 1312 N N . GLY A 1 187 ? 18.583 10.584 -25.817 1.00 61.62 187 GLY A N 1
ATOM 1313 C CA . GLY A 1 187 ? 19.977 10.954 -26.130 1.00 61.62 187 GLY A CA 1
ATOM 1314 C C . GLY A 1 187 ? 20.352 12.444 -26.050 1.00 61.62 187 GLY A C 1
ATOM 1315 O O . GLY A 1 187 ? 21.500 12.762 -25.759 1.00 61.62 187 GLY A O 1
ATOM 1316 N N . GLY A 1 188 ? 19.406 13.366 -26.251 1.00 64.19 188 GLY A N 1
ATOM 1317 C CA . GLY A 1 188 ? 19.650 14.814 -26.290 1.00 64.19 188 GLY A CA 1
ATOM 1318 C C . GLY A 1 188 ? 18.986 15.625 -25.175 1.00 64.19 188 GLY A C 1
ATOM 1319 O O . GLY A 1 188 ? 19.363 16.769 -24.962 1.00 64.19 188 GLY A O 1
ATOM 1320 N N . ALA A 1 189 ? 18.025 15.059 -24.436 1.00 69.00 189 ALA A N 1
ATOM 1321 C CA . ALA A 1 189 ? 17.178 15.802 -23.492 1.00 69.00 189 ALA A CA 1
ATOM 1322 C C . ALA A 1 189 ? 17.545 15.606 -22.006 1.00 69.00 189 ALA A C 1
ATOM 1324 O O . ALA A 1 189 ? 16.850 16.108 -21.123 1.00 69.00 189 ALA A O 1
ATOM 1325 N N . ALA A 1 190 ? 18.641 14.902 -21.704 1.00 69.69 190 ALA A N 1
ATOM 1326 C CA . ALA A 1 190 ? 19.031 14.559 -20.332 1.00 69.69 190 ALA A CA 1
ATOM 1327 C C . ALA A 1 190 ? 19.274 15.788 -19.431 1.00 69.69 190 ALA A C 1
ATOM 1329 O O . ALA A 1 190 ? 19.047 15.726 -18.224 1.00 69.69 190 ALA A O 1
ATOM 1330 N N . TYR A 1 191 ? 19.668 16.931 -20.003 1.00 75.12 191 TYR A N 1
ATOM 1331 C CA . TYR A 1 191 ? 19.853 18.176 -19.250 1.00 75.12 191 TYR A CA 1
ATOM 1332 C C . TYR A 1 191 ? 18.541 18.708 -18.641 1.00 75.12 191 TYR A C 1
ATOM 1334 O O . TYR A 1 191 ? 18.573 19.351 -17.592 1.00 75.12 191 TYR A O 1
ATOM 1342 N N . LEU A 1 192 ? 17.380 18.385 -19.231 1.00 78.06 192 LEU A N 1
ATOM 1343 C CA . LEU A 1 192 ? 16.062 18.741 -18.685 1.00 78.06 192 LEU A CA 1
ATOM 1344 C C . LEU A 1 192 ? 15.748 17.996 -17.379 1.00 78.06 192 LEU A C 1
ATOM 1346 O O . LEU A 1 192 ? 14.868 18.415 -16.629 1.00 78.06 192 LEU A O 1
ATOM 1350 N N . LEU A 1 193 ? 16.479 16.917 -17.077 1.00 77.06 193 LEU A N 1
ATOM 1351 C CA . LEU A 1 193 ? 16.326 16.155 -15.839 1.00 77.06 193 LEU A CA 1
ATOM 1352 C C . LEU A 1 193 ? 17.148 16.703 -14.681 1.00 77.06 193 LEU A C 1
ATOM 1354 O O . LEU A 1 193 ? 16.823 16.385 -13.545 1.00 77.06 193 LEU A O 1
ATOM 1358 N N . ILE A 1 194 ? 18.151 17.550 -14.918 1.00 78.31 194 ILE A N 1
ATOM 1359 C CA . ILE A 1 194 ? 18.994 18.133 -13.860 1.00 78.31 194 ILE A CA 1
ATOM 1360 C C . ILE A 1 194 ? 18.170 18.777 -12.724 1.00 78.31 194 ILE A C 1
ATOM 1362 O O . ILE A 1 194 ? 18.446 18.463 -11.565 1.00 78.31 194 ILE A O 1
ATOM 1366 N N . PRO A 1 195 ? 17.136 19.605 -12.984 1.00 81.06 195 PRO A N 1
ATOM 1367 C CA . PRO A 1 195 ? 16.341 20.192 -11.902 1.00 81.06 195 PRO A CA 1
ATOM 1368 C C . PRO A 1 195 ? 15.432 19.182 -11.180 1.00 81.06 195 PRO A C 1
ATOM 1370 O O . PRO A 1 195 ? 15.077 19.397 -10.023 1.00 81.06 195 PRO A O 1
ATOM 1373 N N . VAL A 1 196 ? 15.055 18.077 -11.832 1.00 82.25 196 VAL A N 1
ATOM 1374 C CA . VAL A 1 196 ? 14.097 17.083 -11.304 1.00 82.25 196 VAL A CA 1
ATOM 1375 C C . VAL A 1 196 ? 14.806 15.860 -10.701 1.00 82.25 196 VAL A C 1
ATOM 1377 O O . VAL A 1 196 ? 14.234 15.143 -9.883 1.00 82.25 196 VAL A O 1
ATOM 1380 N N . ALA A 1 197 ? 16.074 15.629 -11.041 1.00 83.06 197 ALA A N 1
ATOM 1381 C CA . ALA A 1 197 ? 16.863 14.490 -10.588 1.00 83.06 197 ALA A CA 1
ATOM 1382 C C . ALA A 1 197 ? 17.014 14.424 -9.056 1.00 83.06 197 ALA A C 1
ATOM 1384 O O . ALA A 1 197 ? 16.779 13.347 -8.504 1.00 83.06 197 ALA A O 1
ATOM 1385 N N . PRO A 1 198 ? 17.304 15.527 -8.329 1.00 85.19 198 PRO A N 1
ATOM 1386 C CA . PRO A 1 198 ? 17.352 15.490 -6.867 1.00 85.19 198 PRO A CA 1
ATOM 1387 C C . PRO A 1 198 ? 16.017 15.051 -6.258 1.00 85.19 198 PRO A C 1
ATOM 1389 O O . PRO A 1 198 ? 15.992 14.272 -5.306 1.00 85.19 198 PRO A O 1
ATOM 1392 N N . LEU A 1 199 ? 14.902 15.502 -6.843 1.00 85.06 199 LEU A N 1
ATOM 1393 C CA . LEU A 1 199 ? 13.564 15.113 -6.413 1.00 85.06 199 LEU A CA 1
ATOM 1394 C C . LEU A 1 199 ? 13.326 13.617 -6.654 1.00 85.06 199 LEU A C 1
ATOM 1396 O O . LEU A 1 199 ? 12.924 12.916 -5.732 1.00 85.06 199 LEU A O 1
ATOM 1400 N N . LEU A 1 200 ? 13.634 13.104 -7.847 1.00 83.62 200 LEU A N 1
ATOM 1401 C CA . LEU A 1 200 ? 13.509 11.677 -8.175 1.00 83.62 200 LEU A CA 1
ATOM 1402 C C . LEU A 1 200 ? 14.327 10.774 -7.246 1.00 83.62 200 LEU A C 1
ATOM 1404 O O . LEU A 1 200 ? 13.862 9.694 -6.887 1.00 83.62 200 LEU A O 1
ATOM 1408 N N . ILE A 1 201 ? 15.510 11.227 -6.829 1.00 85.19 201 ILE A N 1
ATOM 1409 C CA . ILE A 1 201 ? 16.372 10.515 -5.877 1.00 85.19 201 ILE A CA 1
ATOM 1410 C C . ILE A 1 201 ? 15.787 10.565 -4.457 1.00 85.19 201 ILE A C 1
ATOM 1412 O O . ILE A 1 201 ? 15.862 9.583 -3.720 1.00 85.19 201 ILE A O 1
ATOM 1416 N N . ALA A 1 202 ? 15.186 11.690 -4.062 1.00 86.31 202 ALA A N 1
ATOM 1417 C CA . ALA A 1 202 ? 14.634 11.873 -2.723 1.00 86.31 202 ALA A CA 1
ATOM 1418 C C . ALA A 1 202 ? 13.278 11.174 -2.514 1.00 86.31 202 ALA A C 1
ATOM 1420 O O . ALA A 1 202 ? 13.002 10.698 -1.412 1.00 86.31 202 ALA A O 1
ATOM 1421 N N . LEU A 1 203 ? 12.428 11.092 -3.546 1.00 89.38 203 LEU A N 1
ATOM 1422 C CA . LEU A 1 203 ? 11.057 10.568 -3.455 1.00 89.38 203 LEU A CA 1
ATOM 1423 C C . LEU A 1 203 ? 10.954 9.153 -2.847 1.00 89.38 203 LEU A C 1
ATOM 1425 O O . LEU A 1 203 ? 10.104 8.969 -1.970 1.00 89.38 203 LEU A O 1
ATOM 1429 N N . PRO A 1 204 ? 11.799 8.166 -3.215 1.00 86.69 204 PRO A N 1
ATOM 1430 C CA . PRO A 1 204 ? 11.799 6.852 -2.570 1.00 86.69 204 PRO A CA 1
ATOM 1431 C C . PRO A 1 204 ? 12.070 6.928 -1.065 1.00 86.69 204 PRO A C 1
ATOM 1433 O O . PRO A 1 204 ? 11.373 6.293 -0.274 1.00 86.69 204 PRO A O 1
ATOM 1436 N N . THR A 1 205 ? 13.037 7.752 -0.654 1.00 88.19 205 THR A N 1
ATOM 1437 C CA . THR A 1 205 ? 13.378 7.962 0.759 1.00 88.19 205 THR A CA 1
ATOM 1438 C C . THR A 1 205 ? 12.231 8.635 1.509 1.00 88.19 205 THR A C 1
ATOM 1440 O O . THR A 1 205 ? 11.885 8.218 2.612 1.00 88.19 205 THR A O 1
ATOM 1443 N N . VAL A 1 206 ? 11.581 9.631 0.901 1.00 90.50 206 VAL A N 1
ATOM 1444 C CA . VAL A 1 206 ? 10.399 10.290 1.476 1.00 90.50 206 VAL A CA 1
ATOM 1445 C C . VAL A 1 206 ? 9.256 9.291 1.659 1.00 90.50 206 VAL A C 1
ATOM 1447 O O . VAL A 1 206 ? 8.656 9.241 2.732 1.00 90.50 206 VAL A O 1
ATOM 1450 N N . ALA A 1 207 ? 8.978 8.460 0.651 1.00 89.81 207 ALA A N 1
ATOM 1451 C CA . ALA A 1 207 ? 7.955 7.422 0.738 1.00 89.81 207 ALA A CA 1
ATOM 1452 C C . ALA A 1 207 ? 8.271 6.400 1.842 1.00 89.81 207 ALA A C 1
ATOM 1454 O O . ALA A 1 207 ? 7.371 5.997 2.580 1.00 89.81 207 ALA A O 1
ATOM 1455 N N . LEU A 1 208 ? 9.541 6.023 2.005 1.00 89.25 208 LEU A N 1
ATOM 1456 C CA . LEU A 1 208 ? 10.002 5.105 3.046 1.00 89.25 208 LEU A CA 1
ATOM 1457 C C . LEU A 1 208 ? 9.806 5.684 4.454 1.00 89.25 208 LEU A C 1
ATOM 1459 O O . LEU A 1 208 ? 9.204 5.039 5.313 1.00 89.25 208 LEU A O 1
ATOM 1463 N N . VAL A 1 209 ? 10.253 6.922 4.684 1.00 91.31 209 VAL A N 1
ATOM 1464 C CA . VAL A 1 209 ? 10.080 7.619 5.969 1.00 91.31 209 VAL A CA 1
ATOM 1465 C C . VAL A 1 209 ? 8.596 7.802 6.287 1.00 91.31 209 VAL A C 1
ATOM 1467 O O . VAL A 1 209 ? 8.163 7.551 7.412 1.00 91.31 209 VAL A O 1
ATOM 1470 N N . ALA A 1 210 ? 7.790 8.171 5.290 1.00 93.25 210 ALA A N 1
ATOM 1471 C CA . ALA A 1 210 ? 6.346 8.289 5.441 1.00 93.25 210 ALA A CA 1
ATOM 1472 C C . ALA A 1 210 ? 5.683 6.937 5.758 1.00 93.25 210 ALA A C 1
ATOM 1474 O O . ALA A 1 210 ? 4.787 6.877 6.596 1.00 93.25 210 ALA A O 1
ATOM 1475 N N . SER A 1 211 ? 6.157 5.838 5.169 1.00 91.12 211 SER A N 1
ATOM 1476 C CA . SER A 1 211 ? 5.682 4.485 5.486 1.00 91.12 211 SER A CA 1
ATOM 1477 C C . SER A 1 211 ? 5.990 4.106 6.941 1.00 91.12 211 SER A C 1
ATOM 1479 O O . SER A 1 211 ? 5.127 3.577 7.644 1.00 91.12 211 SER A O 1
ATOM 1481 N N . ALA A 1 212 ? 7.190 4.434 7.430 1.00 92.00 212 ALA A N 1
ATOM 1482 C CA . ALA A 1 212 ? 7.567 4.222 8.827 1.00 92.00 212 ALA A CA 1
ATOM 1483 C C . ALA A 1 212 ? 6.712 5.067 9.784 1.00 92.00 212 ALA A C 1
ATOM 1485 O O . ALA A 1 212 ? 6.188 4.548 10.772 1.00 92.00 212 ALA A O 1
ATOM 1486 N N . ALA A 1 213 ? 6.495 6.345 9.462 1.00 92.56 213 ALA A N 1
ATOM 1487 C CA . ALA A 1 213 ? 5.617 7.225 10.228 1.00 92.56 213 ALA A CA 1
ATOM 1488 C C . ALA A 1 213 ? 4.158 6.735 10.227 1.00 92.56 213 ALA A C 1
ATOM 1490 O O . ALA A 1 213 ? 3.471 6.837 11.244 1.00 92.56 213 ALA A O 1
ATOM 1491 N N . PHE A 1 214 ? 3.688 6.156 9.118 1.00 93.25 214 PHE A N 1
ATOM 1492 C CA . PHE A 1 214 ? 2.363 5.549 9.016 1.00 93.25 214 PHE A CA 1
ATOM 1493 C C . PHE A 1 214 ? 2.232 4.343 9.949 1.00 93.25 214 PHE A C 1
ATOM 1495 O O . PHE A 1 214 ? 1.305 4.295 10.761 1.00 93.25 214 PHE A O 1
ATOM 1502 N N . ALA A 1 215 ? 3.186 3.408 9.890 1.00 93.00 215 ALA A N 1
ATOM 1503 C CA . ALA A 1 215 ? 3.216 2.241 10.767 1.00 93.00 215 ALA A CA 1
ATOM 1504 C C . ALA A 1 215 ? 3.262 2.655 12.247 1.00 93.00 215 ALA A C 1
ATOM 1506 O O . ALA A 1 215 ? 2.471 2.166 13.058 1.00 93.00 215 ALA A O 1
ATOM 1507 N N . LEU A 1 216 ? 4.116 3.624 12.587 1.00 91.25 216 LEU A N 1
ATOM 1508 C CA . LEU A 1 216 ? 4.209 4.181 13.933 1.00 91.25 216 LEU A CA 1
ATOM 1509 C C . LEU A 1 216 ? 2.891 4.835 14.370 1.00 91.25 216 LEU A C 1
ATOM 1511 O O . LEU A 1 216 ? 2.424 4.587 15.479 1.00 91.25 216 LEU A O 1
ATOM 1515 N N . GLY A 1 217 ? 2.252 5.618 13.498 1.00 88.62 217 GLY A N 1
ATOM 1516 C CA . GLY A 1 217 ? 0.963 6.250 13.777 1.00 88.62 217 GLY A CA 1
ATOM 1517 C C . GLY A 1 217 ? -0.144 5.242 14.083 1.00 88.62 217 GLY A C 1
ATOM 1518 O O . GLY A 1 217 ? -0.934 5.460 15.001 1.00 88.62 217 GLY A O 1
ATOM 1519 N N . LEU A 1 218 ? -0.167 4.110 13.378 1.00 90.94 218 LEU A N 1
ATOM 1520 C CA . LEU A 1 218 ? -1.101 3.015 13.650 1.00 90.94 218 LEU A CA 1
ATOM 1521 C C . LEU A 1 218 ? -0.831 2.328 15.003 1.00 90.94 218 LEU A C 1
ATOM 1523 O O . LEU A 1 218 ? -1.774 2.042 15.750 1.00 90.94 218 LEU A O 1
ATOM 1527 N N . VAL A 1 219 ? 0.443 2.104 15.346 1.00 90.12 219 VAL A N 1
ATOM 1528 C CA . VAL A 1 219 ? 0.853 1.507 16.631 1.00 90.12 219 VAL A CA 1
ATOM 1529 C C . VAL A 1 219 ? 0.530 2.431 17.804 1.00 90.12 219 VAL A C 1
ATOM 1531 O O . VAL A 1 219 ? -0.072 1.987 18.787 1.00 90.12 219 VAL A O 1
ATOM 1534 N N . ILE A 1 220 ? 0.903 3.712 17.706 1.00 87.25 220 ILE A N 1
ATOM 1535 C CA . ILE A 1 220 ? 0.628 4.721 18.735 1.00 87.25 220 ILE A CA 1
ATOM 1536 C C . ILE A 1 220 ? -0.875 4.809 18.967 1.00 87.25 220 ILE A C 1
ATOM 1538 O O . ILE A 1 220 ? -1.307 4.742 20.115 1.00 87.25 220 ILE A O 1
ATOM 1542 N N . HIS A 1 221 ? -1.680 4.855 17.902 1.00 83.19 221 HIS A N 1
ATOM 1543 C CA . HIS A 1 221 ? -3.136 4.878 18.029 1.00 83.19 221 HIS A CA 1
ATOM 1544 C C . HIS A 1 221 ? -3.675 3.698 18.846 1.00 83.19 221 HIS A C 1
ATOM 1546 O O . HIS A 1 221 ? -4.385 3.890 19.836 1.00 83.19 221 HIS A O 1
ATOM 1552 N N . GLY A 1 222 ? -3.266 2.476 18.491 1.00 78.38 222 GLY A N 1
ATOM 1553 C CA . GLY A 1 222 ? -3.697 1.271 19.199 1.00 78.38 222 GLY A CA 1
ATOM 1554 C C . GLY A 1 222 ? -3.323 1.286 20.687 1.00 78.38 222 GLY A C 1
ATOM 1555 O O . GLY A 1 222 ? -4.144 0.944 21.542 1.00 78.38 222 GLY A O 1
ATOM 1556 N N . ARG A 1 223 ? -2.107 1.744 21.022 1.00 81.31 223 ARG A N 1
ATOM 1557 C CA . ARG A 1 223 ? -1.623 1.822 22.413 1.00 81.31 223 ARG A CA 1
ATOM 1558 C C . ARG A 1 223 ? -2.274 2.946 23.214 1.00 81.31 223 ARG A C 1
ATOM 1560 O O . ARG A 1 223 ? -2.708 2.715 24.342 1.00 81.31 223 ARG A O 1
ATOM 1567 N N . SER A 1 224 ? -2.356 4.150 22.657 1.00 73.25 224 SER A N 1
ATOM 1568 C CA . SER A 1 224 ? -2.933 5.316 23.332 1.00 73.25 224 SER A CA 1
ATOM 1569 C C . SER A 1 224 ? -4.413 5.120 23.626 1.00 73.25 224 SER A C 1
ATOM 1571 O O . SER A 1 224 ? -4.913 5.590 24.648 1.00 73.25 224 SER A O 1
ATOM 1573 N N . ALA A 1 225 ? -5.124 4.407 22.758 1.00 69.81 225 ALA A N 1
ATOM 1574 C CA . ALA A 1 225 ? -6.492 4.023 23.026 1.00 69.81 225 ALA A CA 1
ATOM 1575 C C . ALA A 1 225 ? -6.543 3.028 24.205 1.00 69.81 225 ALA A C 1
ATOM 1577 O O . ALA A 1 225 ? -7.247 3.297 25.178 1.00 69.81 225 ALA A O 1
ATOM 1578 N N . ALA A 1 226 ? -5.722 1.965 24.205 1.00 67.50 226 ALA A N 1
ATOM 1579 C CA . ALA A 1 226 ? -5.650 0.990 25.307 1.00 67.50 226 ALA A CA 1
ATOM 1580 C C . ALA A 1 226 ? -5.440 1.649 26.686 1.00 67.50 226 ALA A C 1
ATOM 1582 O O . ALA A 1 226 ? -6.090 1.276 27.663 1.00 67.50 226 ALA A O 1
ATOM 1583 N N . MET A 1 227 ? -4.588 2.675 26.760 1.00 73.25 227 MET A N 1
ATOM 1584 C CA . MET A 1 227 ? -4.362 3.436 27.994 1.00 73.25 227 MET A CA 1
ATOM 1585 C C . MET A 1 227 ? -5.595 4.241 28.431 1.00 73.25 227 MET A C 1
ATOM 1587 O O . MET A 1 227 ? -5.904 4.264 29.621 1.00 73.25 227 MET A O 1
ATOM 1591 N N . ARG A 1 228 ? -6.339 4.845 27.493 1.00 74.44 228 ARG A N 1
ATOM 1592 C CA . ARG A 1 228 ? -7.566 5.606 27.799 1.00 74.44 228 ARG A CA 1
ATOM 1593 C C . ARG A 1 228 ? -8.661 4.739 28.424 1.00 74.44 228 ARG A C 1
ATOM 1595 O O . ARG A 1 228 ? -9.246 5.138 29.421 1.00 74.44 228 ARG A O 1
ATOM 1602 N N . GLU A 1 229 ? -8.883 3.530 27.909 1.00 71.44 229 GLU A N 1
ATOM 1603 C CA . GLU A 1 229 ? -9.884 2.610 28.494 1.00 71.44 229 GLU A CA 1
ATOM 1604 C C . GLU A 1 229 ? -9.477 2.108 29.874 1.00 71.44 229 GLU A C 1
ATOM 1606 O O . GLU A 1 229 ? -10.326 2.009 30.752 1.00 71.44 229 GLU A O 1
ATOM 1611 N N . ARG A 1 230 ? -8.182 1.853 30.103 1.00 74.56 230 ARG A N 1
ATOM 1612 C CA . ARG A 1 230 ? -7.688 1.528 31.449 1.00 74.56 230 ARG A CA 1
ATOM 1613 C C . ARG A 1 230 ? -7.931 2.683 32.419 1.00 74.56 230 ARG A C 1
ATOM 1615 O O . ARG A 1 230 ? -8.423 2.450 33.515 1.00 74.56 230 ARG A O 1
ATOM 1622 N N . ALA A 1 231 ? -7.650 3.918 32.006 1.00 75.62 231 ALA A N 1
ATOM 1623 C CA . ALA A 1 231 ? -7.907 5.100 32.826 1.00 75.62 231 ALA A CA 1
ATOM 1624 C C . ALA A 1 231 ? -9.409 5.310 33.106 1.00 75.62 231 ALA A C 1
ATOM 1626 O O . ALA A 1 231 ? -9.785 5.674 34.215 1.00 75.62 231 ALA A O 1
ATOM 1627 N N . GLU A 1 232 ? -10.284 5.055 32.131 1.00 80.12 232 GLU A N 1
ATOM 1628 C CA . GLU A 1 232 ? -11.742 5.103 32.311 1.00 80.12 232 GLU A CA 1
ATOM 1629 C C . GLU A 1 232 ? -12.283 3.970 33.184 1.00 80.12 232 GLU A C 1
ATOM 1631 O O . GLU A 1 232 ? -13.234 4.186 33.929 1.00 80.12 232 GLU A O 1
ATOM 1636 N N . ALA A 1 233 ? -11.706 2.771 33.104 1.00 79.75 233 ALA A N 1
ATOM 1637 C CA . ALA A 1 233 ? -12.057 1.661 33.983 1.00 79.75 233 ALA A CA 1
ATOM 1638 C C . ALA A 1 233 ? -11.661 1.963 35.433 1.00 79.75 233 ALA A C 1
ATOM 1640 O O . ALA A 1 233 ? -12.471 1.759 36.329 1.00 79.75 233 ALA A O 1
ATOM 1641 N N . ILE A 1 234 ? -10.467 2.530 35.649 1.00 79.81 234 ILE A N 1
ATOM 1642 C CA . ILE A 1 234 ? -10.032 3.001 36.970 1.00 79.81 234 ILE A CA 1
ATOM 1643 C C . ILE A 1 234 ? -10.990 4.087 37.468 1.00 79.81 234 ILE A C 1
ATOM 1645 O O . ILE A 1 234 ? -11.556 3.931 38.536 1.00 79.81 234 ILE A O 1
ATOM 1649 N N . ARG A 1 235 ? -11.265 5.134 36.679 1.00 78.81 235 ARG A N 1
ATOM 1650 C CA . ARG A 1 235 ? -12.195 6.209 37.080 1.00 78.81 235 ARG A CA 1
ATOM 1651 C C . ARG A 1 235 ? -13.620 5.752 37.388 1.00 78.81 235 ARG A C 1
ATOM 1653 O O . ARG A 1 235 ? -14.298 6.461 38.104 1.00 78.81 235 ARG A O 1
ATOM 1660 N N . ARG A 1 236 ? -14.096 4.650 36.802 1.00 80.12 236 ARG A N 1
ATOM 1661 C CA . ARG A 1 236 ? -15.418 4.075 37.114 1.00 80.12 236 ARG A CA 1
ATOM 1662 C C . ARG A 1 236 ? -15.409 3.192 38.361 1.00 80.12 236 ARG A C 1
ATOM 1664 O O . ARG A 1 236 ? -16.474 2.898 38.886 1.00 80.12 236 ARG A O 1
ATOM 1671 N N . ALA A 1 237 ? -14.236 2.702 38.752 1.00 80.44 237 ALA A N 1
ATOM 1672 C CA . ALA A 1 237 ? -14.043 1.897 39.952 1.00 80.44 237 ALA A CA 1
ATOM 1673 C C . ALA A 1 237 ? -13.763 2.751 41.203 1.00 80.44 237 ALA A C 1
ATOM 1675 O O . ALA A 1 237 ? -13.852 2.227 42.310 1.00 80.44 237 ALA A O 1
ATOM 1676 N N . TRP A 1 238 ? -13.413 4.026 41.011 1.00 73.31 238 TRP A N 1
ATOM 1677 C CA . TRP A 1 238 ? -13.346 5.070 42.036 1.00 73.31 238 TRP A CA 1
ATOM 1678 C C . TRP A 1 238 ? -14.674 5.820 42.114 1.00 73.31 238 TRP A C 1
ATOM 1680 O O . TRP A 1 238 ? -15.053 6.193 43.243 1.00 73.31 238 TRP A O 1
#

pLDDT: mean 80.05, std 15.75, range [38.0, 97.25]

Secondary structure (DSSP, 8-state):
--------TTTT-HHHHHHHHHHHHHHHHT-TTTSTT------SS--------SHHHHHHHHHHHHHHHHHHHH-STTS--TTTT-HHHHHHHHHHHHHHHHHHHHHHHHTGGGG-TTSHHHHHHHHHHHHHHHHHHHHHHHHHHHHHHHHTT-S-HHHHHHHHHHHHHHHHHHHHHHHHHHHHHTSS-GGGGTTTHHHHHHHHHHHHHHHHHHHHHHHHHHHHHHHHHHHHHHHHH-

Sequence (238 aa):
MGETMHATAMSGSRRTTLVAGLASAGALLLQPGLLGRFRIQPTPDMESTIVLRGPVVDVLGLVLTMVAAVVLARGVRGEPGLLRPSRVAGVAVLVHAAVVVGIAAAQAAMRPFAEAASLDELRSTGLITLTTALDLVRAAALVVLAVVVLRGRLLEPLARVALAVMAAATGAYAVLGPIAGLLLGAGGAAYLLIPVAPLLIALPTVALVASAAFALGLVIHGRSAAMRERAEAIRRAW

Organism: Clavibacter michiganensis subsp. michiganensis (NCBI:txid33013)